Protein AF-H3H5T3-F1 (afdb_monomer_lite)

Secondary structure (DSSP, 8-state):
--HHHHHHHHHHHHHS-S------------------TTS--GGGHHHHHHHTHHHHHHHHHHTTTT--HHHHHHHTT-HHHHHHHHHHHHHHH-GGGHHHHHHHHHHH--HHHHHHHHHHIIIIIHHHHHHHHHHHHHHHHH-TTTSHHHHHHHHHHHHTS-TTB-HHHHIIIIIIHHHHHHHH-EETTEEHHHHHHHHHHHHS-TTT--IIIIIITHHHHBPTT-HHHHTBT--EEBTTT-SEE---B-TTHHHHHHHHHHHHHHHHHHHHSS-HHHHHHHH---SSTT------TTGGGG---SS-PBPPS--PPPPP-BPPTT---S-----SSSSS--

Sequence (342 aa):
MKLGRIVASLALGVVGLTSSDSPMTVQAATCSASAFSILPSTYNLDVCVGNNLNSVLLALASTSSTCTLTDLLALESDTQLLSLVSLGQDIVASPSSISSLVYSYMADTSSSDMDAFCSTLNTVISPCLLGLLPTLLPVLQADLTCCSEVGDLVDLLAFFVPSNVTTNSFVLNELVNGVNQFFCSSIGSSTCGYNTFSQMTSTYSSSEFTLLESVVMPFVTISSGEECTAMKGESYTDTASLASASTIDYSCCIDHMRPLIKSIQDGFEYLFDDTTIDVLNGMIEFSSSGGKFVDSVPGTASCTFTDTCSDPSYLIAQQTATRTPGTNDPVQFRRNGVQQRL

Structure (mmCIF, N/CA/C/O backbone):
data_AF-H3H5T3-F1
#
_entry.id   AF-H3H5T3-F1
#
loop_
_atom_site.group_PDB
_atom_site.id
_atom_site.type_symbol
_atom_site.label_atom_id
_atom_site.label_alt_id
_atom_site.label_comp_id
_atom_site.label_asym_id
_atom_site.label_entity_id
_atom_site.label_seq_id
_atom_site.pdbx_PDB_ins_code
_atom_site.Cartn_x
_atom_site.Cartn_y
_atom_site.Cartn_z
_atom_site.occupancy
_atom_site.B_iso_or_equiv
_atom_site.auth_seq_id
_atom_site.auth_comp_id
_atom_site.auth_asym_id
_atom_site.auth_atom_id
_atom_site.pdbx_PDB_model_num
ATOM 1 N N . MET A 1 1 ? 22.345 23.642 -19.960 1.00 35.59 1 MET A N 1
ATOM 2 C CA . MET A 1 1 ? 23.217 23.111 -21.039 1.00 35.59 1 MET A CA 1
ATOM 3 C C . MET A 1 1 ? 23.754 21.723 -20.666 1.00 35.59 1 MET A C 1
ATOM 5 O O . MET A 1 1 ? 24.853 21.669 -20.144 1.00 35.59 1 MET A O 1
ATOM 9 N N . LYS A 1 2 ? 23.027 20.619 -20.915 1.00 32.09 2 LYS A N 1
ATOM 10 C CA . LYS A 1 2 ? 23.591 19.239 -20.952 1.00 32.09 2 LYS A CA 1
ATOM 11 C C . LYS A 1 2 ? 22.775 18.223 -21.791 1.00 32.09 2 LYS A C 1
ATOM 13 O O . LYS A 1 2 ? 23.209 17.090 -21.913 1.00 32.09 2 LYS A O 1
ATOM 18 N N . LEU A 1 3 ? 21.672 18.603 -22.448 1.00 37.28 3 LEU A N 1
ATOM 19 C CA . LEU A 1 3 ? 20.834 17.648 -23.201 1.00 37.28 3 LEU A CA 1
ATOM 20 C C . LEU A 1 3 ? 21.437 17.215 -24.556 1.00 37.28 3 LEU A C 1
ATOM 22 O O . LEU A 1 3 ? 21.366 16.051 -24.934 1.00 37.28 3 LEU A O 1
ATOM 26 N N . GLY A 1 4 ? 22.126 18.126 -25.257 1.00 24.97 4 GLY A N 1
ATOM 27 C CA . GLY A 1 4 ? 22.738 17.837 -26.565 1.00 24.97 4 GLY A CA 1
ATOM 28 C C . GLY A 1 4 ? 23.919 16.857 -26.528 1.00 24.97 4 GLY A C 1
ATOM 29 O O . GLY A 1 4 ? 24.289 16.316 -27.564 1.00 24.97 4 GLY A O 1
ATOM 30 N N . ARG A 1 5 ? 24.502 16.594 -25.347 1.00 30.05 5 ARG A N 1
ATOM 31 C CA . ARG A 1 5 ? 25.560 15.580 -25.183 1.00 30.05 5 ARG A CA 1
ATOM 32 C C . ARG A 1 5 ? 25.002 14.173 -24.943 1.00 30.05 5 ARG A C 1
ATOM 34 O O . ARG A 1 5 ? 25.695 13.221 -25.253 1.00 30.05 5 ARG A O 1
ATOM 41 N N . ILE A 1 6 ? 23.766 14.031 -24.459 1.00 39.56 6 ILE A N 1
ATOM 42 C CA . ILE A 1 6 ? 23.172 12.728 -24.107 1.00 39.56 6 ILE A CA 1
ATOM 43 C C . ILE A 1 6 ? 22.620 12.025 -25.355 1.00 39.56 6 ILE A C 1
ATOM 45 O O . ILE A 1 6 ? 22.896 10.848 -25.571 1.00 39.56 6 ILE A O 1
ATOM 49 N N . VAL A 1 7 ? 21.957 12.770 -26.248 1.00 36.47 7 VAL A N 1
ATOM 50 C CA . VAL A 1 7 ? 21.501 12.244 -27.550 1.00 36.47 7 VAL A CA 1
ATOM 51 C C . VAL A 1 7 ? 22.689 11.875 -28.449 1.00 36.47 7 VAL A C 1
ATOM 53 O O . VAL A 1 7 ? 22.639 10.871 -29.151 1.00 36.47 7 VAL A O 1
ATOM 56 N N . ALA A 1 8 ? 23.793 12.630 -28.385 1.00 28.50 8 ALA A N 1
ATOM 57 C CA . ALA A 1 8 ? 25.008 12.321 -29.141 1.00 28.50 8 ALA A CA 1
ATOM 58 C C . ALA A 1 8 ? 25.712 11.044 -28.639 1.00 28.50 8 ALA A C 1
ATOM 60 O O . ALA A 1 8 ? 26.183 10.260 -29.457 1.00 28.50 8 ALA A O 1
ATOM 61 N N . SER A 1 9 ? 25.739 10.791 -27.325 1.00 32.81 9 SER A N 1
ATOM 62 C CA . SER A 1 9 ? 26.336 9.572 -26.755 1.00 32.81 9 SER A CA 1
ATOM 63 C C . SER A 1 9 ? 25.502 8.314 -27.023 1.00 32.81 9 SER A C 1
ATOM 65 O O . SER A 1 9 ? 26.066 7.264 -27.319 1.00 32.81 9 SER A O 1
ATOM 67 N N . LEU A 1 10 ? 24.168 8.419 -26.986 1.00 30.06 10 LEU A N 1
ATOM 68 C CA . LEU A 1 10 ? 23.262 7.305 -27.302 1.00 30.06 10 LEU A CA 1
ATOM 69 C C . LEU A 1 10 ? 23.221 6.997 -28.809 1.00 30.06 10 LEU A C 1
ATOM 71 O O . LEU A 1 10 ? 23.181 5.832 -29.192 1.00 30.06 10 LEU A O 1
ATOM 75 N N . ALA A 1 11 ? 23.320 8.012 -29.676 1.00 29.20 11 ALA A N 1
ATOM 76 C CA . ALA A 1 11 ? 23.388 7.812 -31.126 1.00 29.20 11 ALA A CA 1
ATOM 77 C C . ALA A 1 11 ? 24.751 7.267 -31.606 1.00 29.20 11 ALA A C 1
ATOM 79 O O . ALA A 1 11 ? 24.798 6.519 -32.580 1.00 29.20 11 ALA A O 1
ATOM 80 N N . LEU A 1 12 ? 25.859 7.588 -30.923 1.00 27.11 12 LEU A N 1
ATOM 81 C CA . LEU A 1 12 ? 27.193 7.063 -31.259 1.00 27.11 12 LEU A CA 1
ATOM 82 C C . LEU A 1 12 ? 27.411 5.611 -30.794 1.00 27.11 12 LEU A C 1
ATOM 84 O O . LEU A 1 12 ? 28.194 4.897 -31.417 1.00 27.11 12 LEU A O 1
ATOM 88 N N . GLY A 1 13 ? 26.689 5.144 -29.768 1.00 27.25 13 GLY A N 1
ATOM 89 C CA . GLY A 1 13 ? 26.733 3.743 -29.321 1.00 27.25 13 GLY A CA 1
ATOM 90 C C . GLY A 1 13 ? 26.126 2.752 -30.323 1.00 27.25 13 GLY A C 1
ATOM 91 O O . GLY A 1 13 ? 26.594 1.623 -30.436 1.00 27.25 13 GLY A O 1
ATOM 92 N N . VAL A 1 14 ? 25.146 3.192 -31.120 1.00 29.56 14 VAL A N 1
ATOM 93 C CA . VAL A 1 14 ? 24.467 2.349 -32.124 1.00 29.56 14 VAL A CA 1
ATOM 94 C C . VAL A 1 14 ? 25.289 2.202 -33.416 1.00 29.56 14 VAL A C 1
ATOM 96 O O . VAL A 1 14 ? 25.111 1.237 -34.153 1.00 29.56 14 VAL A O 1
ATOM 99 N N . VAL A 1 15 ? 26.248 3.100 -33.678 1.00 28.06 15 VAL A N 1
ATOM 100 C CA . VAL A 1 15 ? 27.100 3.061 -34.888 1.00 28.06 15 VAL A CA 1
ATOM 101 C C . VAL A 1 15 ? 28.452 2.360 -34.639 1.00 28.06 15 VAL A C 1
ATOM 103 O O . VAL A 1 15 ? 29.158 2.029 -35.586 1.00 28.06 15 VAL A O 1
ATOM 106 N N . GLY A 1 16 ? 28.815 2.074 -33.382 1.00 25.81 16 GLY A N 1
ATOM 107 C CA . GLY A 1 16 ? 30.107 1.468 -33.017 1.00 25.81 16 GLY A CA 1
ATOM 108 C C . GLY A 1 16 ? 30.139 -0.062 -32.887 1.00 25.81 16 GLY A C 1
ATOM 109 O O . GLY A 1 16 ? 31.218 -0.624 -32.729 1.00 25.81 16 GLY A O 1
ATOM 110 N N . LEU A 1 17 ? 28.996 -0.755 -32.952 1.00 28.06 17 LEU A N 1
ATOM 111 C CA . LEU A 1 17 ? 28.903 -2.196 -32.653 1.00 28.06 17 LEU A CA 1
ATOM 112 C C . LEU A 1 17 ? 29.162 -3.134 -33.850 1.00 28.06 17 LEU A C 1
ATOM 114 O O . LEU A 1 17 ? 28.872 -4.325 -33.777 1.00 28.06 17 LEU A O 1
ATOM 118 N N . THR A 1 18 ? 29.771 -2.648 -34.935 1.00 29.55 18 THR A N 1
ATOM 119 C CA . THR A 1 18 ? 30.208 -3.492 -36.065 1.00 29.55 18 THR A CA 1
ATOM 120 C C . THR A 1 18 ? 31.732 -3.534 -36.206 1.00 29.55 18 THR A C 1
ATOM 122 O O . THR A 1 18 ? 32.260 -3.130 -37.235 1.00 29.55 18 THR A O 1
ATOM 125 N N . SER A 1 19 ? 32.439 -3.987 -35.167 1.00 29.69 19 SER A N 1
ATOM 126 C CA . SER A 1 19 ? 33.810 -4.549 -35.199 1.00 29.69 19 SER A CA 1
ATOM 127 C C . SER A 1 19 ? 34.287 -4.638 -33.744 1.00 29.69 19 SER A C 1
ATOM 129 O O . SER A 1 19 ? 34.438 -3.609 -33.098 1.00 29.69 19 SER A O 1
ATOM 131 N N . SER A 1 20 ? 34.565 -5.778 -33.123 1.00 29.86 20 SER A N 1
ATOM 132 C CA . SER A 1 20 ? 35.596 -6.746 -33.497 1.00 29.86 20 SER A CA 1
ATOM 133 C C . SER A 1 20 ? 35.486 -7.944 -32.546 1.00 29.86 20 SER A C 1
ATOM 135 O O . SER A 1 20 ? 35.360 -7.746 -31.339 1.00 29.86 20 SER A O 1
ATOM 137 N N . ASP A 1 21 ? 35.610 -9.161 -33.068 1.00 36.62 21 ASP A N 1
ATOM 138 C CA . ASP A 1 21 ? 35.903 -10.357 -32.279 1.00 36.62 21 ASP A CA 1
ATOM 139 C C . ASP A 1 21 ? 37.293 -10.247 -31.627 1.00 36.62 21 ASP A C 1
ATOM 141 O O . ASP A 1 21 ? 38.293 -10.097 -32.332 1.00 36.62 21 ASP A O 1
ATOM 145 N N . SER A 1 22 ? 37.382 -10.359 -30.297 1.00 29.19 22 SER A N 1
ATOM 146 C CA . SER A 1 22 ? 38.559 -10.883 -29.576 1.00 29.19 22 SER A CA 1
ATOM 147 C C . SER A 1 22 ? 38.218 -11.209 -28.111 1.00 29.19 22 SER A C 1
ATOM 149 O O . SER A 1 22 ? 37.481 -10.453 -27.476 1.00 29.19 22 SER A O 1
ATOM 151 N N . PRO A 1 23 ? 38.745 -12.314 -27.547 1.00 32.78 23 PRO A N 1
ATOM 152 C CA . PRO A 1 23 ? 38.383 -12.784 -26.214 1.00 32.78 23 PRO A CA 1
ATOM 153 C C . PRO A 1 23 ? 39.109 -11.956 -25.146 1.00 32.78 23 PRO A C 1
ATOM 155 O O . PRO A 1 23 ? 40.336 -11.984 -25.055 1.00 32.78 23 PRO A O 1
ATOM 158 N N . MET A 1 24 ? 38.360 -11.212 -24.331 1.00 30.19 24 MET A N 1
ATOM 159 C CA . MET A 1 24 ? 38.926 -10.450 -23.218 1.00 30.19 24 MET A CA 1
ATOM 160 C C . MET A 1 24 ? 39.097 -11.339 -21.983 1.00 30.19 24 MET A C 1
ATOM 162 O O . MET A 1 24 ? 38.148 -11.910 -21.452 1.00 30.19 24 MET A O 1
ATOM 166 N N . THR A 1 25 ? 40.340 -11.434 -21.521 1.00 27.66 25 THR A N 1
ATOM 167 C CA . THR A 1 25 ? 40.727 -11.905 -20.189 1.00 27.66 25 THR A CA 1
ATOM 168 C C . THR A 1 25 ? 40.009 -11.100 -19.104 1.00 27.66 25 THR A C 1
ATOM 170 O O . THR A 1 25 ? 40.042 -9.871 -19.129 1.00 27.66 25 THR A O 1
ATOM 173 N N . VAL A 1 26 ? 39.391 -11.804 -18.151 1.00 34.31 26 VAL A N 1
ATOM 174 C CA . VAL A 1 26 ? 38.613 -11.258 -17.028 1.00 34.31 26 VAL A CA 1
ATOM 175 C C . VAL A 1 26 ? 39.507 -10.402 -16.126 1.00 34.31 26 VAL A C 1
ATOM 177 O O . VAL A 1 26 ? 40.259 -10.907 -15.295 1.00 34.31 26 VAL A O 1
ATOM 180 N N . GLN A 1 27 ? 39.430 -9.089 -16.315 1.00 33.19 27 GLN A N 1
ATOM 181 C CA . GLN A 1 27 ? 39.911 -8.089 -15.372 1.00 33.19 27 GLN A CA 1
ATOM 182 C C . GLN A 1 27 ? 38.805 -7.877 -14.331 1.00 33.19 27 GLN A C 1
ATOM 184 O O . GLN A 1 27 ? 37.632 -7.854 -14.702 1.00 33.19 27 GLN A O 1
ATOM 189 N N . ALA A 1 28 ? 39.153 -7.782 -13.041 1.00 38.62 28 ALA A N 1
ATOM 190 C CA . ALA A 1 28 ? 38.186 -7.516 -11.973 1.00 38.62 28 ALA A CA 1
ATOM 191 C C . ALA A 1 28 ? 37.307 -6.324 -12.378 1.00 38.62 28 ALA A C 1
ATOM 193 O O . ALA A 1 28 ? 37.841 -5.246 -12.649 1.00 38.62 28 ALA A O 1
ATOM 194 N N . ALA A 1 29 ? 35.997 -6.551 -12.506 1.00 50.56 29 ALA A N 1
ATOM 195 C CA . ALA A 1 29 ? 35.064 -5.573 -13.043 1.00 50.56 29 ALA A CA 1
ATOM 196 C C . ALA A 1 29 ? 35.042 -4.344 -12.128 1.00 50.56 29 ALA A C 1
ATOM 198 O O . ALA A 1 29 ? 34.427 -4.345 -11.066 1.00 50.56 29 ALA A O 1
ATOM 199 N N . THR A 1 30 ? 35.760 -3.288 -12.506 1.00 60.16 30 THR A N 1
ATOM 200 C CA . THR A 1 30 ? 35.566 -1.977 -11.897 1.00 60.16 30 THR A CA 1
ATOM 201 C C . THR A 1 30 ? 34.221 -1.477 -12.390 1.00 60.16 30 THR A C 1
ATOM 203 O O . THR A 1 30 ? 34.127 -1.081 -13.552 1.00 60.16 30 THR A O 1
ATOM 206 N N . CYS A 1 31 ? 33.195 -1.526 -11.541 1.00 69.00 31 CYS A N 1
ATOM 207 C CA . CYS A 1 31 ? 31.887 -0.954 -11.838 1.00 69.00 31 CYS A CA 1
ATOM 208 C C . CYS A 1 31 ? 32.082 0.518 -12.194 1.00 69.00 31 CYS A C 1
ATOM 210 O O . CYS A 1 31 ? 32.410 1.346 -11.341 1.00 69.00 31 CYS A O 1
ATOM 212 N N . SER A 1 32 ? 31.999 0.837 -13.485 1.00 61.53 32 SER A N 1
ATOM 213 C CA . SER A 1 32 ? 32.322 2.178 -13.944 1.00 61.53 32 SER A CA 1
ATOM 214 C C . SER A 1 32 ? 31.128 3.070 -13.657 1.00 61.53 32 SER A C 1
ATOM 216 O O . SER A 1 32 ? 30.049 2.866 -14.211 1.00 61.53 32 SER A O 1
ATOM 218 N N . ALA A 1 33 ? 31.334 4.048 -12.778 1.00 52.84 33 ALA A N 1
ATOM 219 C CA . ALA A 1 33 ? 30.370 5.066 -12.390 1.00 52.84 33 ALA A CA 1
ATOM 220 C C . ALA A 1 33 ? 30.117 6.070 -13.525 1.00 52.84 33 ALA A C 1
ATOM 222 O O . ALA A 1 33 ? 30.305 7.278 -13.363 1.00 52.84 33 ALA A O 1
ATOM 223 N N . SER A 1 34 ? 29.672 5.615 -14.697 1.00 56.06 34 SER A N 1
ATOM 224 C CA . SER A 1 34 ? 28.867 6.490 -15.547 1.00 56.06 34 SER A CA 1
ATOM 225 C C . SER A 1 34 ? 27.512 6.649 -14.864 1.00 56.06 34 SER A C 1
ATOM 227 O O . SER A 1 34 ? 26.523 6.069 -15.298 1.00 56.06 34 SER A O 1
ATOM 229 N N . ALA A 1 35 ? 27.522 7.385 -13.747 1.00 52.16 35 ALA A N 1
ATOM 230 C CA . ALA A 1 35 ? 26.364 7.714 -12.946 1.00 52.16 35 ALA A CA 1
ATOM 231 C C . ALA A 1 35 ? 25.347 8.364 -13.874 1.00 52.16 35 ALA A C 1
ATOM 233 O O . ALA A 1 35 ? 25.549 9.474 -14.390 1.00 52.16 35 ALA A O 1
ATOM 234 N N . PHE A 1 36 ? 24.269 7.638 -14.135 1.00 59.75 36 PHE A N 1
ATOM 235 C CA . PHE A 1 36 ? 23.092 8.229 -14.717 1.00 59.75 36 PHE A CA 1
ATOM 236 C C . PHE A 1 36 ? 22.549 9.185 -13.669 1.00 59.75 36 PHE A C 1
ATOM 238 O O . PHE A 1 36 ? 21.874 8.762 -12.747 1.00 59.75 36 PHE A O 1
ATOM 245 N N . SER A 1 37 ? 22.830 10.483 -13.811 1.00 55.97 37 SER A N 1
ATOM 246 C CA . SER A 1 37 ? 22.365 11.526 -12.879 1.00 55.97 37 SER A CA 1
ATOM 247 C C . SER A 1 37 ? 20.837 11.643 -12.776 1.00 55.97 37 SER A C 1
ATOM 249 O O . SER A 1 37 ? 20.343 12.535 -12.101 1.00 55.97 37 SER A O 1
ATOM 251 N N . ILE A 1 38 ? 20.142 10.810 -13.544 1.00 53.91 38 ILE A N 1
ATOM 252 C CA . ILE A 1 38 ? 18.699 10.661 -13.694 1.00 53.91 38 ILE A CA 1
ATOM 253 C C . ILE A 1 38 ? 18.168 9.486 -12.850 1.00 53.91 38 ILE A C 1
ATOM 255 O O . ILE A 1 38 ? 16.978 9.267 -12.690 1.00 53.91 38 ILE A O 1
ATOM 259 N N . LEU A 1 39 ? 19.071 8.649 -12.344 1.00 60.31 39 LEU A N 1
ATOM 260 C CA . LEU A 1 39 ? 18.730 7.548 -11.465 1.00 60.31 39 LEU A CA 1
ATOM 261 C C . LEU A 1 39 ? 19.144 7.920 -10.044 1.00 60.31 39 LEU A C 1
ATOM 263 O O . LEU A 1 39 ? 20.203 8.530 -9.857 1.00 60.31 39 LEU A O 1
ATOM 267 N N . PRO A 1 40 ? 18.335 7.555 -9.036 1.00 60.00 40 PRO A N 1
ATOM 268 C CA . PRO A 1 40 ? 18.749 7.658 -7.650 1.00 60.00 40 PRO A CA 1
ATOM 269 C C . PRO A 1 40 ? 20.088 6.945 -7.445 1.00 60.00 40 PRO A C 1
ATOM 271 O O . PRO A 1 40 ? 20.260 5.805 -7.872 1.00 60.00 40 PRO A O 1
ATOM 274 N N . SER A 1 41 ? 21.020 7.594 -6.748 1.00 65.81 41 SER A N 1
ATOM 275 C CA . SER A 1 41 ? 22.256 6.939 -6.299 1.00 65.81 41 SER A CA 1
ATOM 276 C C . SER A 1 41 ? 22.028 6.022 -5.091 1.00 65.81 41 SER A C 1
ATOM 278 O O . SER A 1 41 ? 22.947 5.347 -4.633 1.00 65.81 41 SER A O 1
ATOM 280 N N . THR A 1 42 ? 20.818 6.026 -4.521 1.00 62.53 42 THR A N 1
ATOM 281 C CA . THR A 1 42 ? 20.425 5.137 -3.423 1.00 62.53 42 THR A CA 1
ATOM 282 C C . THR A 1 42 ? 20.469 3.686 -3.897 1.00 62.53 42 THR A C 1
ATOM 284 O O . THR A 1 42 ? 19.992 3.380 -4.989 1.00 62.53 42 THR A O 1
ATOM 287 N N . TYR A 1 43 ? 21.035 2.797 -3.078 1.00 67.44 43 TYR A N 1
ATOM 288 C CA . TYR A 1 43 ? 21.237 1.379 -3.407 1.00 67.44 43 TYR A CA 1
ATOM 289 C C . TYR A 1 43 ? 22.073 1.144 -4.678 1.00 67.44 43 TYR A C 1
ATOM 291 O O . TYR A 1 43 ? 21.920 0.123 -5.348 1.00 67.44 43 TYR A O 1
ATOM 299 N N . ASN A 1 44 ? 22.920 2.114 -5.051 1.00 73.94 44 ASN A N 1
ATOM 300 C CA . ASN A 1 44 ? 23.823 2.041 -6.201 1.00 73.94 44 ASN A CA 1
ATOM 301 C C . ASN A 1 44 ? 23.106 1.768 -7.545 1.00 73.94 44 ASN A C 1
ATOM 303 O O . ASN A 1 44 ? 23.680 1.178 -8.468 1.00 73.94 44 ASN A O 1
ATOM 307 N N . LEU A 1 45 ? 21.832 2.174 -7.662 1.00 73.69 45 LEU A N 1
ATOM 308 C CA . LEU A 1 45 ? 20.986 1.888 -8.824 1.00 73.69 45 LEU A CA 1
ATOM 309 C C . LEU A 1 45 ? 21.525 2.535 -10.108 1.00 73.69 45 LEU A C 1
ATOM 311 O O . LEU A 1 45 ? 21.499 1.920 -11.175 1.00 73.69 45 LEU A O 1
ATOM 315 N N . ASP A 1 46 ? 22.054 3.752 -10.010 1.00 71.00 46 ASP A N 1
ATOM 316 C CA . ASP A 1 46 ? 22.673 4.483 -11.115 1.00 71.00 46 ASP A CA 1
ATOM 317 C C . ASP A 1 46 ? 23.905 3.764 -11.688 1.00 71.00 46 ASP A C 1
ATOM 319 O O . ASP A 1 46 ? 24.068 3.687 -12.909 1.00 71.00 46 ASP A O 1
ATOM 323 N N . VAL A 1 47 ? 24.747 3.187 -10.827 1.00 80.56 47 VAL A N 1
ATOM 324 C CA . VAL A 1 47 ? 25.914 2.388 -11.224 1.00 80.56 47 VAL A CA 1
ATOM 325 C C . VAL A 1 47 ? 25.483 1.029 -11.768 1.00 80.56 47 VAL A C 1
ATOM 327 O O . VAL A 1 47 ? 25.999 0.600 -12.801 1.00 80.56 47 VAL A O 1
ATOM 330 N N . CYS A 1 48 ? 24.521 0.368 -11.129 1.00 80.94 48 CYS A N 1
ATOM 331 C CA . CYS A 1 48 ? 23.979 -0.909 -11.580 1.00 80.94 48 CYS A CA 1
ATOM 332 C C . CYS A 1 48 ? 23.390 -0.811 -13.001 1.00 80.94 48 CYS A C 1
ATOM 334 O O . CYS A 1 48 ? 23.792 -1.555 -13.902 1.00 80.94 48 CYS A O 1
ATOM 336 N N . VAL A 1 49 ? 22.510 0.168 -13.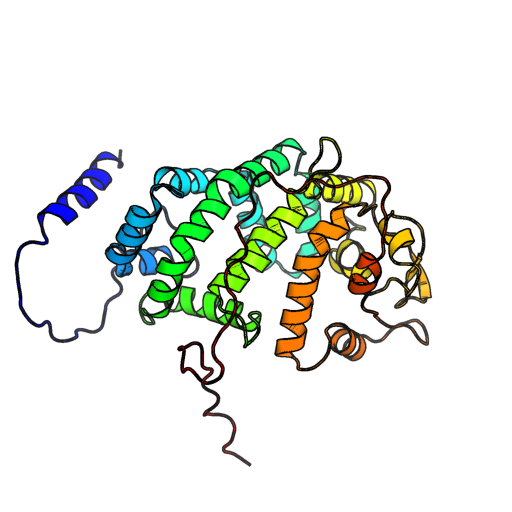244 1.00 79.12 49 VAL A N 1
ATOM 337 C CA . VAL A 1 49 ? 21.954 0.444 -14.579 1.00 79.12 49 VAL A CA 1
ATOM 338 C C . VAL A 1 49 ? 23.039 0.930 -15.542 1.00 79.12 49 VAL A C 1
ATOM 340 O O . VAL A 1 49 ? 23.040 0.531 -16.703 1.00 79.12 49 VAL A O 1
ATOM 343 N N . GLY A 1 50 ? 24.002 1.721 -15.059 1.00 79.69 50 GLY A N 1
ATOM 344 C CA . GLY A 1 50 ? 25.232 2.101 -15.763 1.00 79.69 50 GLY A CA 1
ATOM 345 C C . GLY A 1 50 ? 25.934 0.926 -16.435 1.00 79.69 50 GLY A C 1
ATOM 346 O O . GLY A 1 50 ? 26.180 0.939 -17.643 1.00 79.69 50 GLY A O 1
ATOM 347 N N . ASN A 1 51 ? 26.223 -0.105 -15.645 1.00 82.56 51 ASN A N 1
ATOM 348 C CA . ASN A 1 51 ? 26.963 -1.285 -16.089 1.00 82.56 51 ASN A CA 1
ATOM 349 C C . ASN A 1 51 ? 26.091 -2.265 -16.894 1.00 82.56 51 ASN A C 1
ATOM 351 O O . ASN A 1 51 ? 26.619 -3.041 -17.688 1.00 82.56 51 ASN A O 1
ATOM 355 N N . ASN A 1 52 ? 24.763 -2.162 -16.784 1.00 80.94 52 ASN A N 1
ATOM 356 C CA . ASN A 1 52 ? 23.796 -3.000 -17.500 1.00 80.94 52 ASN A CA 1
ATOM 357 C C . ASN A 1 52 ? 23.022 -2.250 -18.600 1.00 80.94 52 ASN A C 1
ATOM 359 O O . ASN A 1 52 ? 21.981 -2.714 -19.074 1.00 80.94 52 ASN A O 1
ATOM 363 N N . LEU A 1 53 ? 23.545 -1.104 -19.051 1.00 81.06 53 LEU A N 1
ATOM 364 C CA . LEU A 1 53 ? 22.834 -0.165 -19.918 1.00 81.06 53 LEU A CA 1
ATOM 365 C C . LEU A 1 53 ? 22.301 -0.799 -21.206 1.00 81.06 53 LEU A C 1
ATOM 367 O O . LEU A 1 53 ? 21.183 -0.501 -21.613 1.00 81.06 53 LEU A O 1
ATOM 371 N N . ASN A 1 54 ? 23.078 -1.670 -21.856 1.00 80.62 54 ASN A N 1
ATOM 372 C CA . ASN A 1 54 ? 22.644 -2.305 -23.101 1.00 80.62 54 ASN A CA 1
ATOM 373 C C . ASN A 1 54 ? 21.376 -3.148 -22.887 1.00 80.62 54 ASN A C 1
ATOM 375 O O . ASN A 1 54 ? 20.411 -3.017 -23.634 1.00 80.62 54 ASN A O 1
ATOM 379 N N . SER A 1 55 ? 21.348 -3.958 -21.829 1.00 82.81 55 SER A N 1
ATOM 380 C CA . SER A 1 55 ? 20.189 -4.781 -21.476 1.00 82.81 55 SER A CA 1
ATOM 381 C C . SER A 1 55 ? 18.982 -3.923 -21.089 1.00 82.81 55 SER A C 1
ATOM 383 O O . SER A 1 55 ? 17.861 -4.219 -21.495 1.00 82.81 55 SER A O 1
ATOM 385 N N . VAL A 1 56 ? 19.214 -2.819 -20.373 1.00 77.56 56 VAL A N 1
ATOM 386 C CA . VAL A 1 56 ? 18.167 -1.859 -19.992 1.00 77.56 56 VAL A CA 1
ATOM 387 C C . VAL A 1 56 ? 17.575 -1.159 -21.219 1.00 77.56 56 VAL A C 1
ATOM 389 O O . VAL A 1 56 ? 16.356 -1.053 -21.345 1.00 77.56 56 VAL A O 1
ATOM 392 N N . LEU A 1 57 ? 18.412 -0.727 -22.166 1.00 78.69 57 LEU A N 1
ATOM 393 C CA . LEU A 1 57 ? 17.963 -0.112 -23.418 1.00 78.69 57 LEU A CA 1
ATOM 394 C C . LEU A 1 57 ? 17.209 -1.101 -24.307 1.00 78.69 57 LEU A C 1
ATOM 396 O O . LEU A 1 57 ? 16.217 -0.720 -24.924 1.00 78.69 57 LEU A O 1
ATOM 400 N N . LEU A 1 58 ? 17.645 -2.361 -24.363 1.00 82.81 58 LEU A N 1
ATOM 401 C CA . LEU A 1 58 ? 16.932 -3.414 -25.087 1.00 82.81 58 LEU A CA 1
ATOM 402 C C . LEU A 1 58 ? 15.556 -3.686 -24.467 1.00 82.81 58 LEU A C 1
ATOM 404 O O . LEU A 1 58 ? 14.576 -3.783 -25.206 1.00 82.81 58 LEU A O 1
ATOM 408 N N . ALA A 1 59 ? 15.464 -3.728 -23.133 1.00 81.75 59 ALA A N 1
ATOM 409 C CA . ALA A 1 59 ? 14.192 -3.845 -22.424 1.00 81.75 59 ALA A CA 1
ATOM 410 C C . ALA A 1 59 ? 13.259 -2.674 -22.776 1.00 81.75 59 ALA A C 1
ATOM 412 O O . ALA A 1 59 ? 12.145 -2.906 -23.239 1.00 81.75 59 ALA A O 1
ATOM 413 N N . LEU A 1 60 ? 13.742 -1.431 -22.673 1.00 80.56 60 LEU A N 1
ATOM 414 C CA . LEU A 1 60 ? 12.982 -0.225 -23.030 1.00 80.56 60 LEU A CA 1
ATOM 415 C C . LEU A 1 60 ? 12.543 -0.196 -24.498 1.00 80.56 60 LEU A C 1
ATOM 417 O O . LEU A 1 60 ? 11.415 0.175 -24.811 1.00 80.56 60 LEU A O 1
ATOM 421 N N . ALA A 1 61 ? 13.418 -0.598 -25.420 1.00 81.69 61 ALA A N 1
ATOM 422 C CA . ALA A 1 61 ? 13.077 -0.658 -26.836 1.00 81.69 61 ALA A CA 1
ATOM 423 C C . ALA A 1 61 ? 11.945 -1.667 -27.092 1.00 81.69 61 ALA A C 1
ATOM 425 O O . ALA A 1 61 ? 11.024 -1.383 -27.863 1.00 81.69 61 ALA A O 1
ATOM 426 N N . SER A 1 62 ? 11.986 -2.816 -26.407 1.00 81.50 62 SER A N 1
ATOM 427 C CA . SER A 1 62 ? 10.977 -3.873 -26.529 1.00 81.50 62 SER A CA 1
ATOM 428 C C . SER A 1 62 ? 9.614 -3.504 -25.932 1.00 81.50 62 SER A C 1
ATOM 430 O O . SER A 1 62 ? 8.598 -4.052 -26.353 1.00 81.50 62 SER A O 1
ATOM 432 N N . THR A 1 63 ? 9.573 -2.538 -25.010 1.00 81.62 63 THR A N 1
ATOM 433 C CA . THR A 1 63 ? 8.361 -2.121 -24.287 1.00 81.62 63 THR A CA 1
ATOM 434 C C . THR A 1 63 ? 7.829 -0.767 -24.733 1.00 81.62 63 THR A C 1
ATOM 436 O O . THR A 1 63 ? 6.850 -0.292 -24.175 1.00 81.62 63 THR A O 1
ATOM 439 N N . SER A 1 64 ? 8.395 -0.176 -25.789 1.00 73.38 64 SER A N 1
ATOM 440 C CA . SER A 1 64 ? 8.051 1.161 -26.305 1.00 73.38 64 SER A CA 1
ATOM 441 C C . SER A 1 64 ? 6.565 1.404 -26.624 1.00 73.38 64 SER A C 1
ATOM 443 O O . SER A 1 64 ? 6.159 2.552 -26.782 1.00 73.38 64 SER A O 1
ATOM 445 N N . SER A 1 65 ? 5.750 0.348 -26.714 1.00 77.81 65 SER A N 1
ATOM 446 C CA . SER A 1 65 ? 4.291 0.434 -26.886 1.00 77.81 65 SER A CA 1
ATOM 447 C C . SER A 1 65 ? 3.500 0.560 -25.575 1.00 77.81 65 SER A C 1
ATOM 449 O O . SER A 1 65 ? 2.360 1.015 -25.611 1.00 77.81 65 SER A O 1
ATOM 451 N N . THR A 1 66 ? 4.086 0.178 -24.438 1.00 79.06 66 THR A N 1
ATOM 452 C CA . THR A 1 66 ? 3.474 0.233 -23.097 1.00 79.06 66 THR A CA 1
ATOM 453 C C . THR A 1 66 ? 4.258 1.106 -22.118 1.00 79.06 66 THR A C 1
ATOM 455 O O . THR A 1 66 ? 3.737 1.447 -21.066 1.00 79.06 66 THR A O 1
ATOM 458 N N . CYS A 1 67 ? 5.506 1.446 -22.436 1.00 85.06 67 CYS A N 1
ATOM 459 C CA . CYS A 1 67 ? 6.383 2.271 -21.621 1.00 85.06 67 CYS A CA 1
ATOM 460 C C . CYS A 1 67 ? 7.427 2.959 -22.488 1.00 85.06 67 CYS A C 1
ATOM 462 O O . CYS A 1 67 ? 8.227 2.297 -23.154 1.00 85.06 67 CYS A O 1
ATOM 464 N N . THR A 1 68 ? 7.463 4.284 -22.463 1.00 82.19 68 THR A N 1
ATOM 465 C CA . THR A 1 68 ? 8.497 5.046 -23.157 1.00 82.19 68 THR A CA 1
ATOM 466 C C . THR A 1 68 ? 9.531 5.592 -22.181 1.00 82.19 68 THR A C 1
ATOM 468 O O . THR A 1 68 ? 9.277 5.782 -20.992 1.00 82.19 68 THR A O 1
ATOM 471 N N . LEU A 1 69 ? 10.722 5.907 -22.698 1.00 78.50 69 LEU A N 1
ATOM 472 C CA . LEU A 1 69 ? 11.728 6.623 -21.914 1.00 78.50 69 LEU A CA 1
ATOM 473 C C . LEU A 1 69 ? 11.180 7.967 -21.412 1.00 78.50 69 LEU A C 1
ATOM 475 O O . LEU A 1 69 ? 11.495 8.370 -20.303 1.00 78.50 69 LEU A O 1
ATOM 479 N N . THR A 1 70 ? 10.350 8.653 -22.201 1.00 80.06 70 THR A N 1
ATOM 480 C CA . THR A 1 70 ? 9.729 9.916 -21.785 1.00 80.06 70 THR A CA 1
ATOM 481 C C . THR A 1 70 ? 8.807 9.733 -20.583 1.00 80.06 70 THR A C 1
ATOM 483 O O . THR A 1 70 ? 8.835 10.580 -19.695 1.00 80.06 70 THR A O 1
ATOM 486 N N . ASP A 1 71 ? 8.062 8.628 -20.516 1.00 81.50 71 ASP A N 1
ATOM 487 C CA . ASP A 1 71 ? 7.191 8.334 -19.373 1.00 81.50 71 ASP A CA 1
ATOM 488 C C . ASP A 1 71 ? 8.015 8.125 -18.098 1.00 81.50 71 ASP A C 1
ATOM 490 O O . ASP A 1 71 ? 7.723 8.720 -17.065 1.00 81.50 71 ASP A O 1
ATOM 494 N N . LEU A 1 72 ? 9.116 7.368 -18.182 1.00 79.69 72 LEU A N 1
ATOM 495 C CA . LEU A 1 72 ? 10.032 7.191 -17.049 1.00 79.69 72 LEU A CA 1
ATOM 496 C C . LEU A 1 72 ? 10.692 8.500 -16.608 1.00 79.69 72 LEU A C 1
ATOM 498 O O . LEU A 1 72 ? 10.849 8.735 -15.416 1.00 79.69 72 LEU A O 1
ATOM 502 N N . LEU A 1 73 ? 11.065 9.359 -17.559 1.00 77.44 73 LEU A N 1
ATOM 503 C CA . LEU A 1 73 ? 11.641 10.671 -17.260 1.00 77.44 73 LEU A CA 1
ATOM 504 C C . LEU A 1 73 ? 10.639 11.602 -16.574 1.00 77.44 73 LEU A C 1
ATOM 506 O O . LEU A 1 73 ? 11.032 12.431 -15.758 1.00 77.44 73 LEU A O 1
ATOM 510 N N . ALA A 1 74 ? 9.347 11.478 -16.885 1.00 79.75 74 ALA A N 1
ATOM 511 C CA . ALA A 1 74 ? 8.319 12.282 -16.237 1.00 79.75 74 ALA A CA 1
ATOM 512 C C . ALA A 1 74 ? 8.227 11.984 -14.728 1.00 79.75 74 ALA A C 1
ATOM 514 O O . ALA A 1 74 ? 8.011 12.915 -13.947 1.00 79.75 74 ALA A O 1
ATOM 515 N N . LEU A 1 75 ? 8.481 10.731 -14.319 1.00 82.50 75 LEU A N 1
ATOM 516 C CA . LEU A 1 75 ? 8.456 10.301 -12.914 1.00 82.50 75 LEU A CA 1
ATOM 517 C C . LEU A 1 75 ? 9.464 11.048 -12.033 1.00 82.50 75 LEU A C 1
ATOM 519 O O . LEU A 1 75 ? 9.201 11.253 -10.853 1.00 82.50 75 LEU A O 1
ATOM 523 N N . GLU A 1 76 ? 10.591 11.505 -12.585 1.00 78.44 76 GLU A N 1
ATOM 524 C CA . GLU A 1 76 ? 11.599 12.264 -11.826 1.00 78.44 76 GLU A CA 1
ATOM 525 C C . GLU A 1 76 ? 11.102 13.619 -11.329 1.00 78.44 76 GLU A C 1
ATOM 527 O O . GLU A 1 76 ? 11.669 14.205 -10.410 1.00 78.44 76 GLU A O 1
ATOM 532 N N . SER A 1 77 ? 10.081 14.148 -11.995 1.00 81.12 77 SER A N 1
ATOM 533 C CA . SER A 1 77 ? 9.463 15.430 -11.676 1.00 81.12 77 SER A CA 1
ATOM 534 C C . SER A 1 77 ? 8.055 15.276 -11.106 1.00 81.12 77 SER A C 1
ATOM 536 O O . SER A 1 77 ? 7.396 16.284 -10.851 1.00 81.12 77 SER A O 1
ATOM 538 N N . ASP A 1 78 ? 7.591 14.038 -10.911 1.00 84.06 78 ASP A N 1
ATOM 539 C CA . ASP A 1 78 ? 6.272 13.759 -10.358 1.00 84.06 78 ASP A CA 1
ATOM 540 C C . ASP A 1 78 ? 6.267 14.068 -8.859 1.00 84.06 78 ASP A C 1
ATOM 542 O O . ASP A 1 78 ? 6.868 13.369 -8.043 1.00 84.06 78 ASP A O 1
ATOM 546 N N . THR A 1 79 ? 5.593 15.152 -8.487 1.00 89.06 79 THR A N 1
ATOM 547 C CA . THR A 1 79 ? 5.601 15.649 -7.110 1.00 89.06 79 THR A CA 1
ATOM 548 C C . THR A 1 79 ? 4.964 14.671 -6.131 1.00 89.06 79 THR A C 1
ATOM 550 O O . THR A 1 79 ? 5.385 14.633 -4.976 1.00 89.06 79 THR A O 1
ATOM 553 N N . GLN A 1 80 ? 3.988 13.871 -6.564 1.00 88.25 80 GLN A N 1
ATOM 554 C CA . GLN A 1 80 ? 3.284 12.940 -5.682 1.00 88.25 80 GLN A CA 1
ATOM 555 C C . GLN A 1 80 ? 4.149 11.723 -5.386 1.00 88.25 80 GLN A C 1
ATOM 557 O O . GLN A 1 80 ? 4.303 11.333 -4.227 1.00 88.25 80 GLN A O 1
ATOM 562 N N . LEU A 1 81 ? 4.802 11.185 -6.417 1.00 84.75 81 LEU A N 1
ATOM 563 C CA . LEU A 1 81 ? 5.780 10.119 -6.255 1.00 84.75 81 LEU A CA 1
ATOM 564 C C . LEU A 1 81 ? 6.967 10.581 -5.400 1.00 84.75 81 LEU A C 1
ATOM 566 O O . LEU A 1 81 ? 7.370 9.873 -4.480 1.00 84.75 81 LEU A O 1
ATOM 570 N N . LEU A 1 82 ? 7.497 11.781 -5.655 1.00 85.12 82 LEU A N 1
ATOM 571 C CA . LEU A 1 82 ? 8.595 12.346 -4.865 1.00 85.12 82 LEU A CA 1
ATOM 572 C C . LEU A 1 82 ? 8.205 12.568 -3.398 1.00 85.12 82 LEU A C 1
ATOM 574 O O . LEU A 1 82 ? 9.020 12.316 -2.513 1.00 85.12 82 LEU A O 1
ATOM 578 N N . SER A 1 83 ? 6.966 12.987 -3.128 1.00 86.88 83 SER A N 1
ATOM 579 C CA . SER A 1 83 ? 6.459 13.153 -1.759 1.00 86.88 83 SER A CA 1
ATOM 580 C C . SER A 1 83 ? 6.360 11.813 -1.029 1.00 86.88 83 SER A C 1
ATOM 582 O O . SER A 1 83 ? 6.784 11.709 0.121 1.00 86.88 83 SER A O 1
ATOM 584 N N . LEU A 1 84 ? 5.890 10.761 -1.708 1.00 85.75 84 LEU A N 1
ATOM 585 C CA . LEU A 1 84 ? 5.848 9.407 -1.151 1.00 85.75 84 LEU A CA 1
ATOM 586 C C . LEU A 1 84 ? 7.257 8.841 -0.895 1.00 85.75 84 LEU A C 1
ATOM 588 O O . LEU A 1 84 ? 7.505 8.231 0.146 1.00 85.75 84 LEU A O 1
ATOM 592 N N . VAL A 1 85 ? 8.201 9.071 -1.814 1.00 81.62 85 VAL A N 1
ATOM 593 C CA . VAL A 1 85 ? 9.610 8.686 -1.630 1.00 81.62 85 VAL A CA 1
ATOM 594 C C . VAL A 1 85 ? 10.223 9.425 -0.440 1.00 81.62 85 VAL A C 1
ATOM 596 O O . VAL A 1 85 ? 10.906 8.794 0.367 1.00 81.62 85 VAL A O 1
ATOM 599 N N . SER A 1 86 ? 9.953 10.726 -0.295 1.00 81.88 86 SER A N 1
ATOM 600 C CA . SER A 1 86 ? 10.409 11.517 0.855 1.00 81.88 86 SER A CA 1
ATOM 601 C C . SER A 1 86 ? 9.852 10.962 2.163 1.00 81.88 86 SER A C 1
ATOM 603 O O . SER A 1 86 ? 10.621 10.734 3.090 1.00 81.88 86 SER A O 1
ATOM 605 N N . LEU A 1 87 ? 8.552 10.644 2.216 1.00 87.19 87 LEU A N 1
ATOM 606 C CA . LEU A 1 87 ? 7.942 10.012 3.387 1.00 87.19 87 LEU A CA 1
ATOM 607 C C . LEU A 1 87 ? 8.670 8.714 3.763 1.00 87.19 87 LEU A C 1
ATOM 609 O O . LEU A 1 87 ? 9.009 8.508 4.926 1.00 87.19 87 LEU A O 1
ATOM 613 N N . GLY A 1 88 ? 8.945 7.846 2.784 1.00 78.62 88 GLY A N 1
ATOM 614 C CA . GLY A 1 88 ? 9.688 6.608 3.018 1.00 78.62 88 GLY A CA 1
ATOM 615 C C . GLY A 1 88 ? 11.095 6.857 3.573 1.00 78.62 88 GLY A C 1
ATOM 616 O O . GLY A 1 88 ? 11.512 6.193 4.522 1.00 78.62 88 GLY A O 1
ATOM 617 N N . GLN A 1 89 ? 11.814 7.841 3.027 1.00 79.62 89 GLN A N 1
ATOM 618 C CA . GLN A 1 89 ? 13.141 8.231 3.513 1.00 79.62 89 GLN A CA 1
ATOM 619 C C . GLN A 1 89 ? 13.093 8.772 4.946 1.00 79.62 89 GLN A C 1
ATOM 621 O O . GLN A 1 89 ? 13.925 8.383 5.767 1.00 79.62 89 GLN A O 1
ATOM 626 N N . ASP A 1 90 ? 12.101 9.599 5.269 1.00 82.00 90 ASP A N 1
ATOM 627 C CA . ASP A 1 90 ? 11.920 10.164 6.606 1.00 82.00 90 ASP A CA 1
ATOM 628 C C . ASP A 1 90 ? 11.557 9.083 7.634 1.00 82.00 90 ASP A C 1
ATOM 630 O O . ASP A 1 90 ? 12.087 9.085 8.748 1.00 82.00 90 ASP A O 1
ATOM 634 N N . ILE A 1 91 ? 10.724 8.104 7.257 1.00 84.06 91 ILE A N 1
ATOM 635 C CA . ILE A 1 91 ? 10.404 6.943 8.104 1.00 84.06 91 ILE A CA 1
ATOM 636 C C . ILE A 1 91 ? 11.662 6.117 8.377 1.00 84.06 91 ILE A C 1
ATOM 638 O O . ILE A 1 91 ? 11.910 5.748 9.522 1.00 84.06 91 ILE A O 1
ATOM 642 N N . VAL A 1 92 ? 12.483 5.843 7.359 1.00 80.31 92 VAL A N 1
ATOM 643 C CA . VAL A 1 92 ? 13.742 5.099 7.538 1.00 80.31 92 VAL A CA 1
ATOM 644 C C . VAL A 1 92 ? 14.724 5.878 8.417 1.00 80.31 92 VAL A C 1
ATOM 646 O O . VAL A 1 92 ? 15.383 5.293 9.277 1.00 80.31 92 VAL A O 1
ATOM 649 N N . ALA A 1 93 ? 14.810 7.197 8.239 1.00 80.12 93 ALA A N 1
ATOM 650 C CA . ALA A 1 93 ? 15.678 8.058 9.033 1.00 80.12 93 ALA A CA 1
ATOM 651 C C . ALA A 1 93 ? 15.189 8.228 10.481 1.00 80.12 93 ALA A C 1
ATOM 653 O O . ALA A 1 93 ? 15.989 8.503 11.377 1.00 80.12 93 ALA A O 1
ATOM 654 N N . SER A 1 94 ? 13.885 8.099 10.734 1.00 91.06 94 SER A N 1
ATOM 655 C CA . SER A 1 94 ? 13.278 8.267 12.058 1.00 91.06 94 SER A CA 1
ATOM 656 C C . SER A 1 94 ? 12.084 7.326 12.276 1.00 91.06 94 SER A C 1
ATOM 658 O O . SER A 1 94 ? 10.942 7.786 12.367 1.00 91.06 94 SER A O 1
ATOM 660 N N . PRO A 1 95 ? 12.321 6.009 12.456 1.00 86.38 95 PRO A N 1
ATOM 661 C CA . PRO A 1 95 ? 11.245 5.017 12.548 1.00 86.38 95 PRO A CA 1
ATOM 662 C C . PRO A 1 95 ? 10.283 5.255 13.717 1.00 86.38 95 PRO A C 1
ATOM 664 O O . PRO A 1 95 ? 9.086 5.011 13.604 1.00 86.38 95 PRO A O 1
ATOM 667 N N . SER A 1 96 ? 10.779 5.798 14.835 1.00 90.88 96 SER A N 1
ATOM 668 C CA . SER A 1 96 ? 9.953 6.156 15.997 1.00 90.88 96 SER A CA 1
ATOM 669 C C . SER A 1 96 ? 8.921 7.251 15.706 1.00 90.88 96 SER A C 1
ATOM 671 O O . SER A 1 96 ? 7.981 7.417 16.476 1.00 90.88 96 SER A O 1
ATOM 673 N N . SER A 1 97 ? 9.095 8.001 14.616 1.00 93.75 97 SER A N 1
ATOM 674 C CA . SER A 1 97 ? 8.222 9.105 14.211 1.00 93.75 97 SER A CA 1
ATOM 675 C C . SER A 1 97 ? 7.201 8.694 13.145 1.00 93.75 97 SER A C 1
ATOM 677 O O . SER A 1 97 ? 6.476 9.557 12.646 1.00 93.75 97 SER A O 1
ATOM 679 N N . ILE A 1 98 ? 7.114 7.401 12.801 1.00 93.38 98 ILE A N 1
ATOM 680 C CA . ILE A 1 98 ? 6.280 6.894 11.702 1.00 93.38 98 ILE A CA 1
ATOM 681 C C . ILE A 1 98 ? 4.831 7.388 11.774 1.00 93.38 98 ILE A C 1
ATOM 683 O O . ILE A 1 98 ? 4.327 7.909 10.786 1.00 93.38 98 ILE A O 1
ATOM 687 N N . SER A 1 99 ? 4.186 7.329 12.945 1.00 94.69 99 SER A N 1
ATOM 688 C CA . SER A 1 99 ? 2.799 7.782 13.110 1.00 94.69 99 SER A CA 1
ATOM 689 C C . SER A 1 99 ? 2.637 9.266 12.772 1.00 94.69 99 SER A C 1
ATOM 691 O O . SER A 1 99 ? 1.755 9.622 11.999 1.00 94.69 99 SER A O 1
ATOM 693 N N . SER A 1 100 ? 3.519 10.134 13.283 1.00 96.50 100 SER A N 1
ATOM 694 C CA . SER A 1 100 ? 3.465 11.577 13.003 1.00 96.50 100 SER A CA 1
ATOM 695 C C . SER A 1 100 ? 3.806 11.936 11.554 1.00 96.50 100 SER A C 1
ATOM 697 O O . SER A 1 100 ? 3.230 12.877 11.006 1.00 96.50 100 SER A O 1
ATOM 699 N N . LEU A 1 101 ? 4.724 11.189 10.931 1.00 96.12 101 LEU A N 1
ATOM 700 C CA . LEU A 1 101 ? 5.117 11.387 9.536 1.00 96.12 101 LEU A CA 1
ATOM 701 C C . LEU A 1 101 ? 3.977 10.986 8.597 1.00 96.12 101 LEU A C 1
ATOM 703 O O . LEU A 1 101 ? 3.580 11.774 7.743 1.00 96.12 101 LEU A O 1
ATOM 707 N N . VAL A 1 102 ? 3.399 9.799 8.810 1.00 95.25 102 VAL A N 1
ATOM 708 C CA . VAL A 1 102 ? 2.247 9.315 8.041 1.00 95.25 102 VAL A CA 1
ATOM 709 C C . VAL A 1 102 ? 1.044 10.230 8.245 1.00 95.25 102 VAL A C 1
ATOM 711 O O . VAL A 1 102 ? 0.406 10.598 7.266 1.00 95.25 102 VAL A O 1
ATOM 714 N N . TYR A 1 103 ? 0.760 10.663 9.478 1.00 96.88 103 TYR A N 1
ATOM 715 C CA . TYR A 1 103 ? -0.328 11.608 9.735 1.00 96.88 103 TYR A CA 1
ATOM 716 C C . TYR A 1 103 ? -0.153 12.913 8.955 1.00 96.88 103 TYR A C 1
ATOM 718 O O . TYR A 1 103 ? -1.085 13.348 8.286 1.00 96.88 103 TYR A O 1
ATOM 726 N N . SER A 1 104 ? 1.038 13.522 9.019 1.00 97.06 104 SER A N 1
ATOM 727 C CA . SER A 1 104 ? 1.328 14.763 8.286 1.00 97.06 104 SER A CA 1
ATOM 728 C C . SER A 1 104 ? 1.142 14.568 6.782 1.00 97.06 104 SER A C 1
ATOM 730 O O . SER A 1 104 ? 0.456 15.360 6.148 1.00 97.06 104 SER A O 1
ATOM 732 N N . TYR A 1 105 ? 1.653 13.463 6.230 1.00 96.19 105 TYR A N 1
ATOM 733 C CA . TYR A 1 105 ? 1.465 13.132 4.819 1.00 96.19 105 TYR A CA 1
ATOM 734 C C . TYR A 1 105 ? -0.015 12.989 4.443 1.00 96.19 105 TYR A C 1
ATOM 736 O O . TYR A 1 105 ? -0.454 13.574 3.456 1.00 96.19 105 TYR A O 1
ATOM 744 N N . MET A 1 106 ? -0.805 12.260 5.239 1.00 96.50 106 MET A N 1
ATOM 745 C CA . MET A 1 106 ? -2.245 12.121 4.997 1.00 96.50 106 MET A CA 1
ATOM 746 C C . MET A 1 106 ? -2.968 13.470 5.056 1.00 96.50 106 MET A C 1
ATOM 748 O O . MET A 1 106 ? -3.822 13.733 4.216 1.00 96.50 106 MET A O 1
ATOM 752 N N . ALA A 1 107 ? -2.628 14.318 6.032 1.00 96.69 107 ALA A N 1
ATOM 753 C CA . ALA A 1 107 ? -3.257 15.623 6.230 1.00 96.69 107 ALA A CA 1
ATOM 754 C C . ALA A 1 107 ? -2.923 16.621 5.111 1.00 96.69 107 ALA A C 1
ATOM 756 O O . ALA A 1 107 ? -3.774 17.430 4.741 1.00 96.69 107 ALA A O 1
ATOM 757 N N . ASP A 1 108 ? -1.711 16.540 4.561 1.00 96.44 108 ASP A N 1
ATOM 758 C CA . ASP A 1 108 ? -1.251 17.399 3.469 1.00 96.44 108 ASP A CA 1
ATOM 759 C C . ASP A 1 108 ? -1.714 16.906 2.084 1.00 96.44 108 ASP A C 1
ATOM 761 O O . ASP A 1 108 ? -1.643 17.654 1.110 1.00 96.44 108 ASP A O 1
ATOM 765 N N . THR A 1 109 ? -2.218 15.671 1.979 1.00 96.69 109 THR A N 1
ATOM 766 C CA . THR A 1 109 ? -2.659 15.075 0.710 1.00 96.69 109 THR A CA 1
ATOM 767 C C . THR A 1 109 ? -4.098 15.472 0.376 1.00 96.69 109 THR A C 1
ATOM 769 O O . THR A 1 109 ? -5.058 15.032 1.013 1.00 96.69 109 THR A O 1
ATOM 772 N N . SER A 1 110 ? -4.281 16.268 -0.679 1.00 96.50 110 SER A N 1
ATOM 773 C CA . SER A 1 110 ? -5.609 16.604 -1.205 1.00 96.50 110 SER A CA 1
ATOM 774 C C . SER A 1 110 ? -6.193 15.498 -2.097 1.00 96.50 110 SER A C 1
ATOM 776 O O . SER A 1 110 ? -5.496 14.579 -2.532 1.00 96.50 110 SER A O 1
ATOM 778 N N . SER A 1 111 ? -7.480 15.609 -2.450 1.00 96.44 111 SER A N 1
ATOM 779 C CA . SER A 1 111 ? -8.098 14.682 -3.409 1.00 96.44 111 SER A CA 1
ATOM 780 C C . SER A 1 111 ? -7.409 14.743 -4.770 1.00 96.44 111 SER A C 1
ATOM 782 O O . SER A 1 111 ? -7.158 13.708 -5.372 1.00 96.44 111 SER A O 1
ATOM 784 N N . SER A 1 112 ? -7.037 15.947 -5.224 1.00 96.81 112 SER A N 1
ATOM 785 C CA . SER A 1 112 ? -6.310 16.140 -6.481 1.00 96.81 112 SER A CA 1
ATOM 786 C C . SER A 1 112 ? -4.903 15.550 -6.455 1.00 96.81 112 SER A C 1
ATOM 788 O O . SER A 1 112 ? -4.428 15.094 -7.491 1.00 96.81 112 SER A O 1
ATOM 790 N N . ASP A 1 113 ? -4.246 15.540 -5.293 1.00 96.75 113 ASP A N 1
ATOM 791 C CA . ASP A 1 113 ? -2.936 14.905 -5.133 1.00 96.75 113 ASP A CA 1
ATOM 792 C C . ASP A 1 113 ? -3.054 13.386 -5.284 1.00 96.75 113 ASP A C 1
ATOM 794 O O . ASP A 1 113 ? -2.300 12.778 -6.045 1.00 96.75 113 ASP A O 1
ATOM 798 N N . MET A 1 114 ? -4.059 12.782 -4.642 1.00 96.19 114 MET A N 1
ATOM 799 C CA . MET A 1 114 ? -4.334 11.352 -4.785 1.00 96.19 114 MET A CA 1
ATOM 800 C C . MET A 1 114 ? -4.776 10.990 -6.211 1.00 96.19 114 MET A C 1
ATOM 802 O O . MET A 1 114 ? -4.315 9.992 -6.758 1.00 96.19 114 MET A O 1
ATOM 806 N N . ASP A 1 115 ? -5.611 11.810 -6.855 1.00 96.19 115 ASP A N 1
ATOM 807 C CA . ASP A 1 115 ? -6.009 11.611 -8.255 1.00 96.19 115 ASP A CA 1
ATOM 808 C C . ASP A 1 115 ? -4.797 11.678 -9.197 1.00 96.19 115 ASP A C 1
ATOM 810 O O . ASP A 1 115 ? -4.688 10.879 -10.130 1.00 96.19 115 ASP A O 1
ATOM 814 N N . ALA A 1 116 ? -3.859 12.597 -8.945 1.00 95.56 116 ALA A N 1
ATOM 815 C CA . ALA A 1 116 ? -2.615 12.700 -9.701 1.00 95.56 116 ALA A CA 1
ATOM 816 C C . ALA A 1 116 ? -1.714 11.475 -9.481 1.00 95.56 116 ALA A C 1
ATOM 818 O O . ALA A 1 116 ? -1.261 10.884 -10.462 1.00 95.56 116 ALA A O 1
ATOM 819 N N . PHE A 1 117 ? -1.529 11.033 -8.230 1.00 94.31 117 PHE A N 1
ATOM 820 C CA . PHE A 1 117 ? -0.820 9.788 -7.917 1.00 94.31 117 PHE A CA 1
ATOM 821 C C . PHE A 1 117 ? -1.437 8.596 -8.657 1.00 94.31 117 PHE A C 1
ATOM 823 O O . PHE A 1 117 ? -0.735 7.849 -9.340 1.00 94.31 117 PHE A O 1
ATOM 830 N N . CYS A 1 118 ? -2.759 8.455 -8.594 1.00 95.81 118 CYS A N 1
ATOM 831 C CA . CYS A 1 118 ? -3.484 7.386 -9.263 1.00 95.81 118 CYS A CA 1
ATOM 832 C C . CYS A 1 118 ? -3.403 7.483 -10.787 1.00 95.81 118 CYS A C 1
ATOM 834 O O . CYS A 1 118 ? -3.280 6.461 -11.461 1.00 95.81 118 CYS A O 1
ATOM 836 N N . SER A 1 119 ? -3.417 8.687 -11.357 1.00 95.56 119 SER A N 1
ATOM 837 C CA . SER A 1 119 ? -3.173 8.889 -12.785 1.00 95.56 119 SER A CA 1
ATOM 838 C C . SER A 1 119 ? -1.780 8.394 -13.173 1.00 95.56 119 SER A C 1
ATOM 840 O O . SER A 1 119 ? -1.654 7.607 -14.113 1.00 95.56 119 SER A O 1
ATOM 842 N N . THR A 1 120 ? -0.737 8.784 -12.440 1.00 93.88 120 THR A N 1
ATOM 843 C CA . THR A 1 120 ? 0.641 8.335 -12.689 1.00 93.88 120 THR A CA 1
ATOM 844 C C . THR A 1 120 ? 0.778 6.821 -12.514 1.00 93.88 120 THR A C 1
ATOM 846 O O . THR A 1 120 ? 1.398 6.152 -13.346 1.00 93.88 120 THR A O 1
ATOM 849 N N . LEU A 1 121 ? 0.139 6.247 -11.491 1.00 92.50 121 LEU A N 1
ATOM 850 C CA . LEU A 1 121 ? 0.152 4.809 -11.245 1.00 92.50 121 LEU A CA 1
ATOM 851 C C . LEU A 1 121 ? -0.496 4.024 -12.392 1.00 92.50 121 LEU A C 1
ATOM 853 O O . LEU A 1 121 ? 0.061 3.023 -12.845 1.00 92.50 121 LEU A O 1
ATOM 857 N N . ASN A 1 122 ? -1.635 4.500 -12.896 1.00 93.12 122 ASN A N 1
ATOM 858 C CA . ASN A 1 122 ? -2.392 3.845 -13.961 1.00 93.12 122 ASN A CA 1
ATOM 859 C C . ASN A 1 122 ? -1.781 4.040 -15.356 1.00 93.12 122 ASN A C 1
ATOM 861 O O . ASN A 1 122 ? -1.836 3.132 -16.180 1.00 93.12 122 ASN A O 1
ATOM 865 N N . THR A 1 123 ? -1.215 5.215 -15.641 1.00 92.19 123 THR A N 1
ATOM 866 C CA . THR A 1 123 ? -0.781 5.580 -17.003 1.00 92.19 123 THR A CA 1
ATOM 867 C C . THR A 1 123 ? 0.707 5.383 -17.250 1.00 92.19 123 THR A C 1
ATOM 869 O O . THR A 1 123 ? 1.095 5.157 -18.394 1.00 92.19 123 THR A O 1
ATOM 872 N N . VAL A 1 124 ? 1.533 5.428 -16.200 1.00 90.50 124 VAL A N 1
ATOM 873 C CA . VAL A 1 124 ? 2.991 5.327 -16.317 1.00 90.50 124 VAL A CA 1
ATOM 874 C C . VAL A 1 124 ? 3.518 4.122 -15.552 1.00 90.50 124 VAL A C 1
ATOM 876 O O . VAL A 1 124 ? 4.048 3.200 -16.166 1.00 90.50 124 VAL A O 1
ATOM 879 N N . ILE A 1 125 ? 3.362 4.089 -14.225 1.00 90.19 125 ILE A N 1
ATOM 880 C CA . ILE A 1 125 ? 4.066 3.109 -13.381 1.00 90.19 125 ILE A CA 1
ATOM 881 C C . ILE A 1 125 ? 3.616 1.681 -13.698 1.00 90.19 125 ILE A C 1
ATOM 883 O O . ILE A 1 125 ? 4.461 0.831 -13.970 1.00 90.19 125 ILE A O 1
ATOM 887 N N . SER A 1 126 ? 2.310 1.401 -13.703 1.00 91.12 126 SER A N 1
ATOM 888 C CA . SER A 1 126 ? 1.812 0.034 -13.908 1.00 91.12 126 SER A CA 1
ATOM 889 C C . SER A 1 126 ? 2.119 -0.502 -15.318 1.00 91.12 126 SER A C 1
ATOM 891 O O . SER A 1 126 ? 2.653 -1.611 -15.421 1.00 91.12 126 SER A O 1
ATOM 893 N N . PRO A 1 127 ? 1.878 0.251 -16.415 1.00 90.31 127 PRO A N 1
ATOM 894 C CA . PRO A 1 127 ? 2.290 -0.169 -17.758 1.00 90.31 127 PRO A CA 1
ATOM 895 C C . PRO A 1 127 ? 3.811 -0.342 -17.911 1.00 90.31 127 PRO A C 1
ATOM 897 O O . PRO A 1 127 ? 4.265 -1.309 -18.533 1.00 90.31 127 PRO A O 1
ATOM 900 N N . CYS A 1 128 ? 4.609 0.543 -17.298 1.00 88.88 128 CYS A N 1
ATOM 901 C CA . CYS A 1 128 ? 6.066 0.441 -17.309 1.00 88.88 128 CYS A CA 1
ATOM 902 C C . CYS A 1 128 ? 6.595 -0.756 -16.537 1.00 88.88 128 CYS A C 1
ATOM 904 O O . CYS A 1 128 ? 7.453 -1.465 -17.060 1.00 88.88 128 CYS A O 1
ATOM 906 N N . LEU A 1 129 ? 6.078 -1.032 -15.342 1.00 88.25 129 LEU A N 1
ATOM 907 C CA . LEU A 1 129 ? 6.482 -2.204 -14.571 1.00 88.25 129 LEU A CA 1
ATOM 908 C C . LEU A 1 129 ? 6.104 -3.498 -15.291 1.00 88.25 129 LEU A C 1
ATOM 910 O O . LEU A 1 129 ? 6.947 -4.385 -15.387 1.00 88.25 129 LEU A O 1
ATOM 914 N N . LEU A 1 130 ? 4.904 -3.587 -15.875 1.00 89.25 130 LEU A N 1
ATOM 915 C CA . LEU A 1 130 ? 4.503 -4.752 -16.668 1.00 89.25 130 LEU A CA 1
ATOM 916 C C . LEU A 1 130 ? 5.474 -5.023 -17.826 1.00 89.25 130 LEU A C 1
ATOM 918 O O . LEU A 1 130 ? 5.874 -6.165 -18.043 1.00 89.25 130 LEU A O 1
ATOM 922 N N . GLY A 1 131 ? 5.856 -3.983 -18.568 1.00 85.25 131 GLY A N 1
ATOM 923 C CA . GLY A 1 131 ? 6.773 -4.139 -19.693 1.00 85.25 131 GLY A CA 1
ATOM 924 C C . GLY A 1 131 ? 8.208 -4.440 -19.254 1.00 85.25 131 GLY A C 1
ATOM 925 O O . GLY A 1 131 ? 8.860 -5.334 -19.791 1.00 85.25 131 GLY A O 1
ATOM 926 N N . LEU A 1 132 ? 8.729 -3.663 -18.305 1.00 85.62 132 LEU A N 1
ATOM 927 C CA . LEU A 1 132 ? 10.156 -3.635 -17.996 1.00 85.62 132 LEU A CA 1
ATOM 928 C C . LEU A 1 132 ? 10.575 -4.703 -16.998 1.00 85.62 132 LEU A C 1
ATOM 930 O O . LEU A 1 132 ? 11.623 -5.321 -17.190 1.00 85.62 132 LEU A O 1
ATOM 934 N N . LEU A 1 133 ? 9.785 -4.929 -15.945 1.00 86.56 133 LEU A N 1
ATOM 935 C CA . LEU A 1 133 ? 10.184 -5.774 -14.821 1.00 86.56 133 LEU A CA 1
ATOM 936 C C . LEU A 1 133 ? 10.609 -7.189 -15.255 1.00 86.56 133 LEU A C 1
ATOM 938 O O . LEU A 1 133 ? 11.685 -7.611 -14.828 1.00 86.56 133 LEU A O 1
ATOM 942 N N . PRO A 1 134 ? 9.887 -7.894 -16.157 1.00 83.75 134 PRO A N 1
ATOM 943 C CA . PRO A 1 134 ? 10.273 -9.245 -16.568 1.00 83.75 134 PRO A CA 1
ATOM 944 C C . PRO A 1 134 ? 11.657 -9.338 -17.217 1.00 83.75 134 PRO A C 1
ATOM 946 O O . PRO A 1 134 ? 12.300 -10.381 -17.133 1.00 83.75 134 PRO A O 1
ATOM 949 N N . THR A 1 135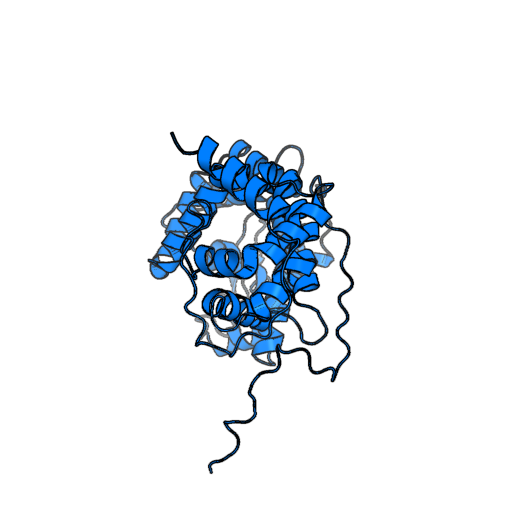 ? 12.116 -8.257 -17.854 1.00 82.94 135 THR A N 1
ATOM 950 C CA . THR A 1 135 ? 13.421 -8.205 -18.529 1.00 82.94 135 THR A CA 1
ATOM 951 C C . THR A 1 135 ? 14.496 -7.599 -17.634 1.00 82.94 135 THR A C 1
ATOM 953 O O . THR A 1 135 ? 15.636 -8.056 -17.647 1.00 82.94 135 THR A O 1
ATOM 956 N N . LEU A 1 136 ? 14.151 -6.578 -16.846 1.00 81.75 136 LEU A N 1
ATOM 957 C CA . LEU A 1 136 ? 15.101 -5.889 -15.980 1.00 81.75 136 LEU A CA 1
ATOM 958 C C . LEU A 1 136 ? 15.465 -6.721 -14.754 1.00 81.75 136 LEU A C 1
ATOM 960 O O . LEU A 1 136 ? 16.646 -6.811 -14.436 1.00 81.75 136 LEU A O 1
ATOM 964 N N . LEU A 1 137 ? 14.500 -7.364 -14.092 1.00 83.38 137 LEU A N 1
ATOM 965 C CA . LEU A 1 137 ? 14.772 -8.095 -12.854 1.00 83.38 137 LEU A CA 1
ATOM 966 C C . LEU A 1 137 ? 15.865 -9.176 -13.027 1.00 83.38 137 LEU A C 1
ATOM 968 O O . LEU A 1 137 ? 16.823 -9.148 -12.254 1.00 83.38 137 LEU A O 1
ATOM 972 N N . PRO A 1 138 ? 15.834 -10.044 -14.064 1.00 83.44 138 PRO A N 1
ATOM 973 C CA . PRO A 1 138 ? 16.899 -11.026 -14.281 1.00 83.44 138 PRO A CA 1
ATOM 974 C C . PRO A 1 138 ? 18.271 -10.403 -14.563 1.00 83.44 138 PRO A C 1
ATOM 976 O O . PRO A 1 138 ? 19.293 -10.961 -14.174 1.00 83.44 138 PRO A O 1
ATOM 979 N N . VAL A 1 139 ? 18.310 -9.249 -15.239 1.00 82.12 139 VAL A N 1
ATOM 980 C CA . VAL A 1 139 ? 19.557 -8.523 -15.531 1.00 82.12 139 VAL A CA 1
ATOM 981 C C . VAL A 1 139 ? 20.186 -8.014 -14.237 1.00 82.12 139 VAL A C 1
ATOM 983 O O . VAL A 1 139 ? 21.375 -8.225 -14.013 1.00 82.12 139 VAL A O 1
ATOM 986 N N . LEU A 1 140 ? 19.378 -7.395 -13.372 1.00 79.56 140 LEU A N 1
ATOM 987 C CA . LEU A 1 140 ? 19.824 -6.872 -12.080 1.00 79.56 140 LEU A CA 1
ATOM 988 C C . LEU A 1 140 ? 20.314 -8.001 -11.160 1.00 79.56 140 LEU A C 1
ATOM 990 O O . LEU A 1 140 ? 21.328 -7.851 -10.489 1.00 79.56 140 LEU A O 1
ATOM 994 N N . GLN A 1 141 ? 19.635 -9.152 -11.173 1.00 80.81 141 GLN A N 1
ATOM 995 C CA . GLN A 1 141 ? 20.016 -10.325 -10.378 1.00 80.81 141 GLN A CA 1
ATOM 996 C C . GLN A 1 141 ? 21.268 -11.046 -10.905 1.00 80.81 141 GLN A C 1
ATOM 998 O O . GLN A 1 141 ? 21.966 -11.705 -10.137 1.00 80.81 141 GLN A O 1
ATOM 1003 N N . ALA A 1 142 ? 21.563 -10.957 -12.204 1.00 83.88 142 ALA A N 1
ATOM 1004 C CA . ALA A 1 142 ? 22.731 -11.611 -12.793 1.00 83.88 142 ALA A CA 1
ATOM 1005 C C . ALA A 1 142 ? 24.052 -10.893 -12.456 1.00 83.88 142 ALA A C 1
ATOM 1007 O O . ALA A 1 142 ? 25.097 -11.543 -12.352 1.00 83.88 142 ALA A O 1
ATOM 1008 N N . ASP A 1 143 ? 24.023 -9.570 -12.275 1.00 82.12 143 ASP A N 1
ATOM 1009 C CA . ASP A 1 143 ? 25.206 -8.758 -11.976 1.00 82.12 143 ASP A CA 1
ATOM 1010 C C . ASP A 1 143 ? 25.434 -8.602 -10.465 1.00 82.12 143 ASP A C 1
ATOM 1012 O O . ASP A 1 143 ? 25.218 -7.555 -9.856 1.00 82.12 143 ASP A O 1
ATOM 1016 N N . LEU A 1 144 ? 25.955 -9.663 -9.852 1.00 81.31 144 LEU A N 1
ATOM 1017 C CA . LEU A 1 144 ? 26.241 -9.705 -8.413 1.00 81.31 144 LEU A CA 1
ATOM 1018 C C . LEU A 1 144 ? 27.363 -8.752 -7.961 1.00 81.31 144 LEU A C 1
ATOM 1020 O O . LEU A 1 144 ? 27.650 -8.685 -6.768 1.00 81.31 144 LEU A O 1
ATOM 1024 N N . THR A 1 145 ? 28.051 -8.072 -8.887 1.00 84.06 145 THR A N 1
ATOM 1025 C CA . THR A 1 145 ? 29.172 -7.178 -8.554 1.00 84.06 145 THR A CA 1
ATOM 1026 C C . THR A 1 145 ? 28.740 -5.720 -8.574 1.00 84.06 145 THR A C 1
ATOM 1028 O O . THR A 1 145 ? 28.989 -5.007 -7.607 1.00 84.06 145 THR A O 1
ATOM 1031 N N . CYS A 1 146 ? 28.093 -5.267 -9.650 1.00 83.81 146 CYS A N 1
ATOM 1032 C CA . CYS A 1 146 ? 27.698 -3.864 -9.795 1.00 83.81 146 CYS A CA 1
ATOM 1033 C C . CYS A 1 146 ? 26.258 -3.592 -9.361 1.00 83.81 146 CYS A C 1
ATOM 1035 O O . CYS A 1 146 ? 25.929 -2.443 -9.068 1.00 83.81 146 CYS A O 1
ATOM 1037 N N . CYS A 1 147 ? 25.429 -4.632 -9.265 1.00 84.56 147 CYS A N 1
ATOM 1038 C CA . CYS A 1 147 ? 24.057 -4.553 -8.779 1.00 84.56 147 CYS A CA 1
ATOM 1039 C C . CYS A 1 147 ? 23.874 -5.206 -7.407 1.00 84.56 147 CYS A C 1
ATOM 1041 O O . CYS A 1 147 ? 22.742 -5.499 -7.049 1.00 84.56 147 CYS A O 1
ATOM 1043 N N . SER A 1 148 ? 24.937 -5.423 -6.620 1.00 83.31 148 SER A N 1
ATOM 1044 C CA . SER A 1 148 ? 24.835 -6.143 -5.340 1.00 83.31 148 SER A CA 1
ATOM 1045 C C . SER A 1 148 ? 23.817 -5.522 -4.379 1.00 83.31 148 SER A C 1
ATOM 1047 O O . SER A 1 148 ? 22.994 -6.240 -3.836 1.00 83.31 148 SER A O 1
ATOM 1049 N N . GLU A 1 149 ? 23.803 -4.194 -4.233 1.00 78.81 149 GLU A N 1
ATOM 1050 C CA . GLU A 1 149 ? 22.850 -3.495 -3.351 1.00 78.81 149 GLU A CA 1
ATOM 1051 C C . GLU A 1 149 ? 21.400 -3.573 -3.866 1.00 78.81 149 GLU A C 1
ATOM 1053 O O . GLU A 1 149 ? 20.462 -3.711 -3.084 1.00 78.81 149 GLU A O 1
ATOM 1058 N N . VAL A 1 150 ? 21.199 -3.539 -5.189 1.00 78.44 150 VAL A N 1
ATOM 1059 C CA . VAL A 1 150 ? 19.881 -3.773 -5.808 1.00 78.44 150 VAL A CA 1
ATOM 1060 C C . VAL A 1 150 ? 19.469 -5.240 -5.643 1.00 78.44 150 VAL A C 1
ATOM 1062 O O . VAL A 1 150 ? 18.303 -5.530 -5.395 1.00 78.44 150 VAL A O 1
ATOM 1065 N N . GLY A 1 151 ? 20.424 -6.164 -5.741 1.00 79.31 151 GLY A N 1
ATOM 1066 C CA . GLY A 1 151 ? 20.248 -7.586 -5.473 1.00 79.31 151 GLY A CA 1
ATOM 1067 C C . GLY A 1 151 ? 19.806 -7.838 -4.036 1.00 79.31 151 GLY A C 1
ATOM 1068 O O . GLY A 1 151 ? 18.832 -8.552 -3.838 1.00 79.31 151 GLY A O 1
ATOM 1069 N N . ASP A 1 152 ? 20.419 -7.169 -3.057 1.00 75.62 152 ASP A N 1
ATOM 1070 C CA . ASP A 1 152 ? 20.030 -7.259 -1.645 1.00 75.62 152 ASP A CA 1
ATOM 1071 C C . ASP A 1 152 ? 18.577 -6.794 -1.424 1.00 75.62 152 ASP A C 1
ATOM 1073 O O . ASP A 1 152 ? 17.841 -7.400 -0.645 1.00 75.62 152 ASP A O 1
ATOM 1077 N N . LEU A 1 153 ? 18.119 -5.754 -2.138 1.00 77.19 153 LEU A N 1
ATOM 1078 C CA . LEU A 1 153 ? 16.710 -5.337 -2.110 1.00 77.19 153 LEU A CA 1
ATOM 1079 C C . LEU A 1 153 ? 15.779 -6.383 -2.725 1.00 77.19 153 LEU A C 1
ATOM 1081 O O . LEU A 1 153 ? 14.690 -6.625 -2.207 1.00 77.19 153 LEU A O 1
ATOM 1085 N N . VAL A 1 154 ? 16.187 -6.989 -3.839 1.00 78.62 154 VAL A N 1
ATOM 1086 C CA . VAL A 1 154 ? 15.420 -8.061 -4.479 1.00 78.62 154 VAL A CA 1
ATOM 1087 C C . VAL A 1 154 ? 15.371 -9.300 -3.585 1.00 78.62 154 VAL A C 1
ATOM 1089 O O . VAL A 1 154 ? 14.328 -9.944 -3.520 1.00 78.62 154 VAL A O 1
ATOM 1092 N N . ASP A 1 155 ? 16.442 -9.604 -2.859 1.00 73.81 155 ASP A N 1
ATOM 1093 C CA . ASP A 1 155 ? 16.493 -10.692 -1.884 1.00 73.81 155 ASP A CA 1
ATOM 1094 C C . ASP A 1 155 ? 15.603 -10.391 -0.670 1.00 73.81 155 ASP A C 1
ATOM 1096 O O . ASP A 1 155 ? 14.867 -11.268 -0.211 1.00 73.81 155 ASP A O 1
ATOM 1100 N N . LEU A 1 156 ? 15.590 -9.140 -0.195 1.00 75.50 156 LEU A N 1
ATOM 1101 C CA . LEU A 1 156 ? 14.663 -8.689 0.843 1.00 75.50 156 LEU A CA 1
ATOM 1102 C C . LEU A 1 156 ? 13.208 -8.793 0.378 1.00 75.50 156 LEU A C 1
ATOM 1104 O O . LEU A 1 156 ? 12.347 -9.201 1.147 1.00 75.50 156 LEU A O 1
ATOM 1108 N N . LEU A 1 157 ? 12.919 -8.460 -0.878 1.00 75.88 157 LEU A N 1
ATOM 1109 C CA . LEU A 1 157 ? 11.593 -8.649 -1.453 1.00 75.88 157 LEU A CA 1
ATOM 1110 C C . LEU A 1 157 ? 11.250 -10.137 -1.578 1.00 75.88 157 LEU A C 1
ATOM 1112 O O . LEU A 1 157 ? 10.142 -10.538 -1.236 1.00 75.88 157 LEU A O 1
ATOM 1116 N N . ALA A 1 158 ? 12.193 -10.958 -2.043 1.00 72.25 158 ALA A N 1
ATOM 1117 C CA . ALA A 1 158 ? 12.016 -12.396 -2.204 1.00 72.25 158 ALA A CA 1
ATOM 1118 C C . ALA A 1 158 ? 11.727 -13.115 -0.880 1.00 72.25 158 ALA A C 1
ATOM 1120 O O . ALA A 1 158 ? 11.131 -14.189 -0.899 1.00 72.25 158 ALA A O 1
ATOM 1121 N N . PHE A 1 159 ? 12.094 -12.511 0.252 1.00 68.56 159 PHE A N 1
ATOM 1122 C CA . PHE A 1 159 ? 11.671 -12.935 1.584 1.00 68.56 159 PHE A CA 1
ATOM 1123 C C . PHE A 1 159 ? 10.137 -13.035 1.682 1.00 68.56 159 PHE A C 1
ATOM 1125 O O . PHE A 1 159 ? 9.619 -14.022 2.189 1.00 68.56 159 PHE A O 1
ATOM 1132 N N . PHE A 1 160 ? 9.407 -12.078 1.107 1.00 68.69 160 PHE A N 1
ATOM 1133 C CA . PHE A 1 160 ? 7.941 -12.018 1.141 1.00 68.69 160 PHE A CA 1
ATOM 1134 C C . PHE A 1 160 ? 7.261 -12.733 -0.035 1.00 68.69 160 PHE A C 1
ATOM 1136 O O . PHE A 1 160 ? 6.036 -12.785 -0.089 1.00 68.69 160 PHE A O 1
ATOM 1143 N N . VAL A 1 161 ? 8.025 -13.270 -0.994 1.00 76.38 161 VAL A N 1
ATOM 1144 C CA . VAL A 1 161 ? 7.468 -13.958 -2.166 1.00 76.38 161 VAL A CA 1
ATOM 1145 C C . VAL A 1 161 ? 7.212 -15.429 -1.816 1.00 76.38 161 VAL A C 1
ATOM 1147 O O . VAL A 1 161 ? 8.171 -16.155 -1.536 1.00 76.38 161 VAL A O 1
ATOM 1150 N N . PRO A 1 162 ? 5.960 -15.920 -1.900 1.00 71.06 162 PRO A N 1
ATOM 1151 C CA . PRO A 1 162 ? 5.663 -17.327 -1.653 1.00 71.06 162 PRO A CA 1
ATOM 1152 C C . PRO A 1 162 ? 6.478 -18.258 -2.559 1.00 71.06 162 PRO A C 1
ATOM 1154 O O . PRO A 1 162 ? 6.652 -17.998 -3.751 1.00 71.06 162 PRO A O 1
ATOM 1157 N N . SER A 1 163 ? 6.944 -19.391 -2.022 1.00 70.50 163 SER A N 1
ATOM 1158 C CA . SER A 1 163 ? 7.842 -20.318 -2.744 1.00 70.50 163 SER A CA 1
ATOM 1159 C C . SER A 1 163 ? 7.305 -20.864 -4.080 1.00 70.50 163 SER A C 1
ATOM 1161 O O . SER A 1 163 ? 8.085 -21.277 -4.943 1.00 70.50 163 SER A O 1
ATOM 1163 N N . ASN A 1 164 ? 5.983 -20.879 -4.263 1.00 69.06 164 ASN A N 1
ATOM 1164 C CA . ASN A 1 164 ? 5.291 -21.331 -5.472 1.00 69.06 164 ASN A CA 1
ATOM 1165 C C . ASN A 1 164 ? 5.030 -20.208 -6.495 1.00 69.06 164 ASN A C 1
ATOM 1167 O O . ASN A 1 164 ? 4.475 -20.492 -7.561 1.00 69.06 164 ASN A O 1
ATOM 1171 N N . VAL A 1 165 ? 5.428 -18.969 -6.188 1.00 77.50 165 VAL A N 1
ATOM 1172 C CA . VAL A 1 165 ? 5.186 -17.760 -6.984 1.00 77.50 165 VAL A CA 1
ATOM 1173 C C . VAL A 1 165 ? 6.513 -17.172 -7.484 1.00 77.50 165 VAL A C 1
ATOM 1175 O O . VAL A 1 165 ? 7.542 -17.255 -6.814 1.00 77.50 165 VAL A O 1
ATOM 1178 N N . THR A 1 166 ? 6.536 -16.587 -8.685 1.00 82.50 166 THR A N 1
ATOM 1179 C CA . THR A 1 166 ? 7.714 -15.835 -9.160 1.00 82.50 166 THR A CA 1
ATOM 1180 C C . THR A 1 166 ? 7.737 -14.417 -8.584 1.00 82.50 166 THR A C 1
ATOM 1182 O O . THR A 1 166 ? 6.684 -13.798 -8.418 1.00 82.50 166 THR A O 1
ATOM 1185 N N . THR A 1 167 ? 8.923 -13.845 -8.354 1.00 82.19 167 THR A N 1
ATOM 1186 C CA . THR A 1 167 ? 9.054 -12.451 -7.885 1.00 82.19 167 THR A CA 1
ATOM 1187 C C . THR A 1 167 ? 8.350 -11.467 -8.822 1.00 82.19 167 THR A C 1
ATOM 1189 O O . THR A 1 167 ? 7.642 -10.585 -8.352 1.00 82.19 167 THR A O 1
ATOM 1192 N N . ASN A 1 168 ? 8.452 -11.663 -10.143 1.00 84.00 168 ASN A N 1
ATOM 1193 C CA . ASN A 1 168 ? 7.750 -10.833 -11.130 1.00 84.00 168 ASN A CA 1
ATOM 1194 C C . ASN A 1 168 ? 6.232 -10.867 -10.934 1.00 84.00 168 ASN A C 1
ATOM 1196 O O . ASN A 1 168 ? 5.597 -9.820 -10.858 1.00 84.00 168 ASN A O 1
ATOM 1200 N N . SER A 1 169 ? 5.644 -12.064 -10.839 1.00 85.00 169 SER A N 1
ATOM 1201 C CA . SER A 1 169 ? 4.198 -12.188 -10.638 1.00 85.00 169 SER A CA 1
ATOM 1202 C C . SER A 1 169 ? 3.755 -11.610 -9.300 1.00 85.00 169 SER A C 1
ATOM 1204 O O . SER A 1 169 ? 2.712 -10.976 -9.258 1.00 85.00 169 SER A O 1
ATOM 1206 N N . PHE A 1 170 ? 4.547 -11.770 -8.235 1.00 84.06 170 PHE A N 1
ATOM 1207 C CA . PHE A 1 170 ? 4.235 -11.184 -6.932 1.00 84.06 170 PHE A CA 1
ATOM 1208 C C . PHE A 1 170 ? 4.248 -9.651 -6.986 1.00 84.06 170 PHE A C 1
ATOM 1210 O O . PHE A 1 170 ? 3.277 -9.011 -6.597 1.00 84.06 170 PHE A O 1
ATOM 1217 N N . VAL A 1 171 ? 5.299 -9.046 -7.549 1.00 85.31 171 VAL A N 1
ATOM 1218 C CA . VAL A 1 171 ? 5.380 -7.583 -7.687 1.00 85.31 171 VAL A CA 1
ATOM 1219 C C . VAL A 1 171 ? 4.221 -7.045 -8.519 1.00 85.31 171 VAL A C 1
ATOM 1221 O O . VAL A 1 171 ? 3.591 -6.073 -8.125 1.00 85.31 171 VAL A O 1
ATOM 1224 N N . LEU A 1 172 ? 3.920 -7.655 -9.664 1.00 88.44 172 LEU A N 1
ATOM 1225 C CA . LEU A 1 172 ? 2.904 -7.119 -10.571 1.00 88.44 172 LEU A CA 1
ATOM 1226 C C . LEU A 1 172 ? 1.475 -7.361 -10.057 1.00 88.44 172 LEU A C 1
ATOM 1228 O O . LEU A 1 172 ? 0.660 -6.441 -10.087 1.00 88.44 172 LEU A O 1
ATOM 1232 N N . ASN A 1 173 ? 1.174 -8.571 -9.574 1.00 85.69 173 ASN A N 1
ATOM 1233 C CA . ASN A 1 173 ? -0.178 -8.938 -9.142 1.00 85.69 173 ASN A CA 1
ATOM 1234 C C . ASN A 1 173 ? -0.505 -8.449 -7.732 1.00 85.69 173 ASN A C 1
ATOM 1236 O O . ASN A 1 173 ? -1.619 -7.997 -7.503 1.00 85.69 173 ASN A O 1
ATOM 1240 N N . GLU A 1 174 ? 0.435 -8.558 -6.795 1.00 79.62 174 GLU A N 1
ATOM 1241 C CA . GLU A 1 174 ? 0.151 -8.314 -5.379 1.00 79.62 174 GLU A CA 1
ATOM 1242 C C . GLU A 1 174 ? 0.556 -6.902 -4.979 1.00 79.62 174 GLU A C 1
ATOM 1244 O O . GLU A 1 174 ? -0.236 -6.173 -4.392 1.00 79.62 174 GLU A O 1
ATOM 1249 N N . LEU A 1 175 ? 1.765 -6.468 -5.346 1.00 83.69 175 LEU A N 1
ATOM 1250 C CA . LEU A 1 175 ? 2.247 -5.151 -4.938 1.00 83.69 175 LEU A CA 1
ATOM 1251 C C . LEU A 1 175 ? 1.655 -4.034 -5.803 1.00 83.69 175 LEU A C 1
ATOM 1253 O O . LEU A 1 175 ? 0.999 -3.140 -5.284 1.00 83.69 175 LEU A O 1
ATOM 1257 N N . VAL A 1 176 ? 1.865 -4.065 -7.121 1.00 88.75 176 VAL A N 1
ATOM 1258 C CA . VAL A 1 176 ? 1.449 -2.972 -8.015 1.00 88.75 176 VAL A CA 1
ATOM 1259 C C . VAL A 1 176 ? -0.067 -2.902 -8.113 1.00 88.75 176 VAL A C 1
ATOM 1261 O O . VAL A 1 176 ? -0.653 -1.862 -7.818 1.00 88.75 176 VAL A O 1
ATOM 1264 N N . ASN A 1 177 ? -0.711 -4.008 -8.487 1.00 89.19 177 ASN A N 1
ATOM 1265 C CA . ASN A 1 177 ? -2.167 -4.060 -8.542 1.00 89.19 177 ASN A CA 1
ATOM 1266 C C . ASN A 1 177 ? -2.797 -3.883 -7.158 1.00 89.19 177 ASN A C 1
ATOM 1268 O O . ASN A 1 177 ? -3.775 -3.153 -7.068 1.00 89.19 177 ASN A O 1
ATOM 1272 N N . GLY A 1 178 ? -2.240 -4.468 -6.092 1.00 87.19 178 GLY A N 1
ATOM 1273 C CA . GLY A 1 178 ? -2.780 -4.296 -4.742 1.00 87.19 178 GLY A CA 1
ATOM 1274 C C . GLY A 1 178 ? -2.709 -2.848 -4.258 1.00 87.19 178 GLY A C 1
ATOM 1275 O O . GLY A 1 178 ? -3.708 -2.331 -3.772 1.00 87.19 178 GLY A O 1
ATOM 1276 N N . VAL A 1 179 ? -1.585 -2.148 -4.456 1.00 88.44 179 VAL A N 1
ATOM 1277 C CA . VAL A 1 179 ? -1.465 -0.707 -4.149 1.00 88.44 179 VAL A CA 1
ATOM 1278 C C . VAL A 1 179 ? -2.435 0.113 -4.999 1.00 88.44 179 VAL A C 1
ATOM 1280 O O . VAL A 1 179 ? -3.103 1.007 -4.481 1.00 88.44 179 VAL A O 1
ATOM 1283 N N . ASN A 1 180 ? -2.555 -0.198 -6.290 1.00 91.19 180 ASN A N 1
ATOM 1284 C CA . ASN A 1 180 ? -3.470 0.506 -7.183 1.00 91.19 180 ASN A CA 1
ATOM 1285 C C . ASN A 1 180 ? -4.933 0.294 -6.769 1.00 91.19 180 ASN A C 1
ATOM 1287 O O . ASN A 1 180 ? -5.681 1.252 -6.621 1.00 91.19 180 ASN A O 1
ATOM 1291 N N . GLN A 1 181 ? -5.339 -0.940 -6.484 1.00 90.19 181 GLN A N 1
ATOM 1292 C CA . GLN A 1 181 ? -6.676 -1.243 -5.981 1.00 90.19 181 GLN A CA 1
ATOM 1293 C C . GLN A 1 181 ? -6.924 -0.592 -4.616 1.00 90.19 181 GLN A C 1
ATOM 1295 O O . GLN A 1 181 ? -7.979 0.004 -4.415 1.00 90.19 181 GLN A O 1
ATOM 1300 N N . PHE A 1 182 ? -5.953 -0.622 -3.707 1.00 89.75 182 PHE A N 1
ATOM 1301 C CA . PHE A 1 182 ? -6.071 -0.012 -2.385 1.00 89.75 182 PHE A CA 1
ATOM 1302 C C . PHE A 1 182 ? -6.311 1.502 -2.470 1.00 89.75 182 PHE A C 1
ATOM 1304 O O . PHE A 1 182 ? -7.274 2.017 -1.904 1.00 89.75 182 PHE A O 1
ATOM 1311 N N . PHE A 1 183 ? -5.445 2.229 -3.181 1.00 92.12 183 PHE A N 1
ATOM 1312 C CA . PHE A 1 183 ? -5.496 3.692 -3.193 1.00 92.12 183 PHE A CA 1
ATOM 1313 C C . PHE A 1 183 ? -6.439 4.245 -4.257 1.00 92.12 183 PHE A C 1
ATOM 1315 O O . PHE A 1 183 ? -7.121 5.231 -3.996 1.00 92.12 183 PHE A O 1
ATOM 1322 N N . CYS A 1 184 ? -6.496 3.626 -5.434 1.00 94.75 184 CYS A N 1
ATOM 1323 C CA . CYS A 1 184 ? -7.072 4.221 -6.640 1.00 94.75 184 CYS A CA 1
ATOM 1324 C C . CYS A 1 184 ? -8.407 3.627 -7.073 1.00 94.75 184 CYS A C 1
ATOM 1326 O O . CYS A 1 184 ? -8.984 4.103 -8.053 1.00 94.75 184 CYS A O 1
ATOM 1328 N N . SER A 1 185 ? -8.928 2.633 -6.349 1.00 93.31 185 SER A N 1
ATOM 1329 C CA . SER A 1 185 ? -10.352 2.309 -6.460 1.00 93.31 185 SER A CA 1
ATOM 1330 C C . SER A 1 185 ? -11.173 3.524 -6.045 1.00 93.31 185 SER A C 1
ATOM 1332 O O . SER A 1 185 ? -10.705 4.363 -5.274 1.00 93.31 185 SER A O 1
ATOM 1334 N N . SER A 1 186 ? -12.385 3.656 -6.571 1.00 91.56 186 SER A N 1
ATOM 1335 C CA . SER A 1 186 ? -13.197 4.859 -6.366 1.00 91.56 186 SER A CA 1
ATOM 1336 C C . SER A 1 186 ? -14.545 4.551 -5.736 1.00 91.56 186 SER A C 1
ATOM 1338 O O . SER A 1 186 ? -15.232 3.611 -6.133 1.00 91.56 186 SER A O 1
ATOM 1340 N N . ILE A 1 187 ? -14.931 5.394 -4.780 1.00 88.81 187 ILE A N 1
ATOM 1341 C CA . ILE A 1 187 ? -16.264 5.474 -4.193 1.00 88.81 187 ILE A CA 1
ATOM 1342 C C . ILE A 1 187 ? -16.879 6.820 -4.595 1.00 88.81 187 ILE A C 1
ATOM 1344 O O . ILE A 1 187 ? -16.428 7.897 -4.198 1.00 88.81 187 ILE A O 1
ATOM 1348 N N . GLY A 1 188 ? -17.891 6.779 -5.463 1.00 86.19 188 GLY A N 1
ATOM 1349 C CA . GLY A 1 188 ? -18.442 7.992 -6.068 1.00 86.19 188 GLY A CA 1
ATOM 1350 C C . GLY A 1 188 ? -17.387 8.754 -6.881 1.00 86.19 188 GLY A C 1
ATOM 1351 O O . GLY A 1 188 ? -16.887 8.244 -7.878 1.00 86.19 188 GLY A O 1
ATOM 1352 N N . SER A 1 189 ? -17.071 9.986 -6.474 1.00 85.50 189 SER A N 1
ATOM 1353 C CA . SER A 1 189 ? -16.073 10.845 -7.133 1.00 85.50 189 SER A CA 1
ATOM 1354 C C . SER A 1 189 ? -14.720 10.891 -6.421 1.00 85.50 189 SER A C 1
ATOM 1356 O O . SER A 1 189 ? -13.886 11.714 -6.784 1.00 85.50 189 SER A O 1
ATOM 1358 N N . SER A 1 190 ? -14.519 10.089 -5.376 1.00 91.19 190 SER A N 1
ATOM 1359 C CA . SER A 1 190 ? -13.296 10.106 -4.575 1.00 91.19 190 SER A CA 1
ATOM 1360 C C . SER A 1 190 ? -12.607 8.754 -4.620 1.00 91.19 190 SER A C 1
ATOM 1362 O O . SER A 1 190 ? -13.252 7.707 -4.626 1.00 91.19 190 SER A O 1
ATOM 1364 N N . THR A 1 191 ? -11.282 8.781 -4.629 1.00 94.25 191 THR A N 1
ATOM 1365 C CA . THR A 1 191 ? -10.457 7.585 -4.479 1.00 94.25 191 THR A CA 1
ATOM 1366 C C . THR A 1 191 ? -10.542 7.042 -3.050 1.00 94.25 191 THR A C 1
ATOM 1368 O O . THR A 1 191 ? -10.697 7.802 -2.089 1.00 94.25 191 THR A O 1
ATOM 1371 N N . CYS A 1 192 ? -10.423 5.725 -2.897 1.00 93.62 192 CYS A N 1
ATOM 1372 C CA . CYS A 1 192 ? -10.389 5.038 -1.608 1.00 93.62 192 CYS A CA 1
ATOM 1373 C C . CYS A 1 192 ? -9.238 5.542 -0.733 1.00 93.62 192 CYS A C 1
ATOM 1375 O O . CYS A 1 192 ? -9.423 5.754 0.466 1.00 93.62 192 CYS A O 1
ATOM 1377 N N . GLY A 1 193 ? -8.084 5.824 -1.344 1.00 93.50 193 GLY A N 1
ATOM 1378 C CA . GLY A 1 193 ? -6.932 6.421 -0.680 1.00 93.50 193 GLY A CA 1
ATOM 1379 C C . GLY A 1 193 ? -7.253 7.772 -0.048 1.00 93.50 193 GLY A C 1
ATOM 1380 O O . GLY A 1 193 ? -7.045 7.957 1.150 1.00 93.50 193 GLY A O 1
ATOM 1381 N N . TYR A 1 194 ? -7.818 8.704 -0.825 1.00 95.44 194 TYR A N 1
ATOM 1382 C CA . TYR A 1 194 ? -8.174 10.023 -0.299 1.00 95.44 194 TYR A CA 1
ATOM 1383 C C . TYR A 1 194 ? -9.299 9.944 0.731 1.00 95.44 194 TYR A C 1
ATOM 1385 O O . TYR A 1 194 ? -9.233 10.604 1.764 1.00 95.44 194 TYR A O 1
ATOM 1393 N N . ASN A 1 195 ? -10.322 9.125 0.479 1.00 93.88 195 ASN A N 1
ATOM 1394 C CA . ASN A 1 195 ? -11.425 8.951 1.415 1.00 93.88 195 ASN A CA 1
ATOM 1395 C C . ASN A 1 195 ? -10.924 8.428 2.776 1.00 93.88 195 ASN A C 1
ATOM 1397 O O . ASN A 1 195 ? -11.255 9.005 3.809 1.00 93.88 195 ASN A O 1
ATOM 1401 N N . THR A 1 196 ? -10.038 7.428 2.765 1.00 93.12 196 THR A N 1
ATOM 1402 C CA . THR A 1 196 ? -9.376 6.895 3.965 1.00 93.12 196 THR A CA 1
ATOM 1403 C C . THR A 1 196 ? -8.565 7.973 4.685 1.00 93.12 196 THR A C 1
ATOM 1405 O O . THR A 1 196 ? -8.737 8.172 5.886 1.00 93.12 196 THR A O 1
ATOM 1408 N N . PHE A 1 197 ? -7.714 8.713 3.965 1.00 95.44 197 PHE A N 1
ATOM 1409 C CA . PHE A 1 197 ? -6.885 9.773 4.553 1.00 95.44 197 PHE A CA 1
ATOM 1410 C C . PHE A 1 197 ? -7.733 10.891 5.160 1.00 95.44 197 PHE A C 1
ATOM 1412 O O . PHE A 1 197 ? -7.485 11.322 6.289 1.00 95.44 197 PHE A O 1
ATOM 1419 N N . SER A 1 198 ? -8.770 11.329 4.445 1.00 95.50 198 SER A N 1
ATOM 1420 C CA . SER A 1 198 ? -9.694 12.360 4.910 1.00 95.50 198 SER A CA 1
ATOM 1421 C C . SER A 1 198 ? -10.448 11.918 6.159 1.00 95.50 198 SER A C 1
ATOM 1423 O O . SER A 1 198 ? -10.637 12.730 7.061 1.00 95.50 198 SER A O 1
ATOM 1425 N N . GLN A 1 199 ? -10.880 10.658 6.235 1.00 94.50 199 GLN A N 1
ATOM 1426 C CA . GLN A 1 199 ? -11.541 10.146 7.430 1.00 94.50 199 GLN A CA 1
ATOM 1427 C C . GLN A 1 199 ? -10.563 10.078 8.604 1.00 94.50 199 GLN A C 1
ATOM 1429 O O . GLN A 1 199 ? -10.831 10.695 9.631 1.00 94.50 199 GLN A O 1
ATOM 1434 N N . MET A 1 200 ? -9.393 9.451 8.432 1.00 94.56 200 MET A N 1
ATOM 1435 C CA . MET A 1 200 ? -8.368 9.336 9.481 1.00 94.56 200 MET A CA 1
ATOM 1436 C C . MET A 1 200 ? -7.980 10.697 10.072 1.00 94.56 200 MET A C 1
ATOM 1438 O O . MET A 1 200 ? -7.945 10.860 11.289 1.00 94.56 200 MET A O 1
ATOM 1442 N N . THR A 1 201 ? -7.736 11.693 9.222 1.00 96.06 201 THR A N 1
ATOM 1443 C CA . THR A 1 201 ? -7.331 13.046 9.650 1.00 96.06 201 THR A CA 1
ATOM 1444 C C . THR A 1 201 ? -8.483 13.885 10.208 1.00 96.06 201 THR A C 1
ATOM 1446 O O . THR A 1 201 ? -8.245 14.879 10.891 1.00 96.06 201 THR A O 1
ATOM 1449 N N . SER A 1 202 ? -9.734 13.491 9.952 1.00 95.25 202 SER A N 1
ATOM 1450 C CA . SER A 1 202 ? -10.914 14.092 10.587 1.00 95.25 202 SER A CA 1
ATOM 1451 C C . SER A 1 202 ? -11.266 13.444 11.930 1.00 95.25 202 SER A C 1
ATOM 1453 O O . SER A 1 202 ? -11.795 14.116 12.815 1.00 95.25 202 SER A O 1
ATOM 1455 N N . THR A 1 203 ? -10.974 12.149 12.082 1.00 93.50 203 THR A N 1
ATOM 1456 C CA . THR A 1 203 ? -11.287 11.354 13.274 1.00 93.50 203 THR A CA 1
ATOM 1457 C C . THR A 1 203 ? -10.236 11.529 14.362 1.00 93.50 203 THR A C 1
ATOM 1459 O O . THR A 1 203 ? -10.590 11.626 15.535 1.00 93.50 203 THR A O 1
ATOM 1462 N N . TYR A 1 204 ? -8.958 11.574 13.988 1.00 93.19 204 TYR A N 1
ATOM 1463 C CA . TYR A 1 204 ? -7.839 11.624 14.924 1.00 93.19 204 TYR A CA 1
ATOM 1464 C C . TYR A 1 204 ? -7.091 12.946 14.795 1.00 93.19 204 TYR A C 1
ATOM 1466 O O . TYR A 1 204 ? -6.855 13.421 13.689 1.00 93.19 204 TYR A O 1
ATOM 1474 N N . SER A 1 205 ? -6.651 13.519 15.917 1.00 93.94 205 SER A N 1
ATOM 1475 C CA . SER A 1 205 ? -5.610 14.549 15.884 1.00 93.94 205 SER A CA 1
ATOM 1476 C C . SER A 1 205 ? -4.225 13.931 15.664 1.00 93.94 205 SER A C 1
ATOM 1478 O O . SER A 1 205 ? -4.007 12.742 15.902 1.00 93.94 205 SER A O 1
ATOM 1480 N N . SER A 1 206 ? -3.234 14.754 15.307 1.00 92.56 206 SER A N 1
ATOM 1481 C CA . SER A 1 206 ? -1.847 14.297 15.129 1.00 92.56 206 SER A CA 1
ATOM 1482 C C . SER A 1 206 ? -1.237 13.655 16.381 1.00 92.56 206 SER A C 1
ATOM 1484 O O . SER A 1 206 ? -0.285 12.890 16.270 1.00 92.56 206 SER A O 1
ATOM 1486 N N . SER A 1 207 ? -1.732 14.002 17.576 1.00 92.31 207 SER A N 1
ATOM 1487 C CA . SER A 1 207 ? -1.285 13.427 18.853 1.00 92.31 207 SER A CA 1
ATOM 1488 C C . SER A 1 207 ? -2.011 12.140 19.244 1.00 92.31 207 SER A C 1
ATOM 1490 O O . SER A 1 207 ? -1.537 11.438 20.131 1.00 92.31 207 SER A O 1
ATOM 1492 N N . GLU A 1 208 ? -3.157 11.856 18.627 1.00 92.31 208 GLU A N 1
ATOM 1493 C CA . GLU A 1 208 ? -3.975 10.668 18.905 1.00 92.31 208 GLU A CA 1
ATOM 1494 C C . GLU A 1 208 ? -3.775 9.581 17.850 1.00 92.31 208 GLU A C 1
ATOM 1496 O O . GLU A 1 208 ? -3.900 8.401 18.160 1.00 92.31 208 GLU A O 1
ATOM 1501 N N . PHE A 1 209 ? -3.450 9.960 16.612 1.00 94.50 209 PHE A N 1
ATOM 1502 C CA . PHE A 1 209 ? -3.203 9.001 15.547 1.00 94.50 209 PHE A CA 1
ATOM 1503 C C . PHE A 1 209 ? -1.961 8.160 15.840 1.00 94.50 209 PHE A 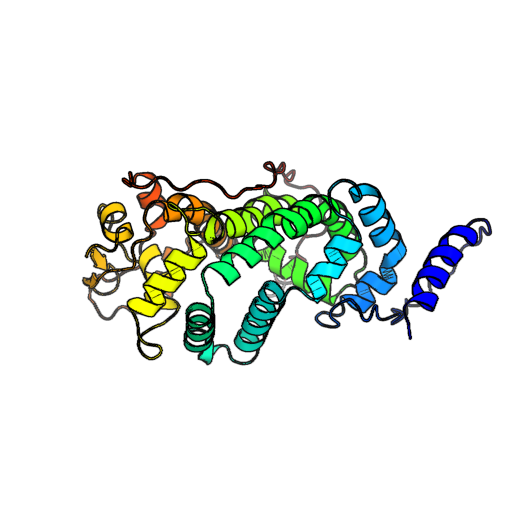C 1
ATOM 1505 O O . PHE A 1 209 ? -0.843 8.675 15.969 1.00 94.50 209 PHE A O 1
ATOM 1512 N N . THR A 1 210 ? -2.139 6.844 15.834 1.00 93.44 210 THR A N 1
ATOM 1513 C CA . THR A 1 210 ? -1.028 5.902 15.777 1.00 93.44 210 THR A CA 1
ATOM 1514 C C . THR A 1 210 ? -1.229 4.979 14.585 1.00 93.44 210 THR A C 1
ATOM 1516 O O . THR A 1 210 ? -2.322 4.468 14.361 1.00 93.44 210 THR A O 1
ATOM 1519 N N . LEU A 1 211 ? -0.173 4.750 13.795 1.00 89.75 211 LEU A N 1
ATOM 1520 C CA . LEU A 1 211 ? -0.279 3.871 12.625 1.00 89.75 211 LEU A CA 1
ATOM 1521 C C . LEU A 1 211 ? -0.764 2.471 13.034 1.00 89.75 211 LEU A C 1
ATOM 1523 O O . LEU A 1 211 ? -1.589 1.869 12.353 1.00 89.75 211 LEU A O 1
ATOM 1527 N N . LEU A 1 212 ? -0.276 1.979 14.175 1.00 87.56 212 LEU A N 1
ATOM 1528 C CA . LEU A 1 212 ? -0.671 0.686 14.711 1.00 87.56 212 LEU A CA 1
ATOM 1529 C C . LEU A 1 212 ? -2.157 0.672 15.091 1.00 87.56 212 LEU A C 1
ATOM 1531 O O . LEU A 1 212 ? -2.890 -0.148 14.554 1.00 87.56 212 LEU A O 1
ATOM 1535 N N . GLU A 1 213 ? -2.625 1.567 15.964 1.00 86.81 213 GLU A N 1
ATOM 1536 C CA . GLU A 1 213 ? -3.995 1.484 16.493 1.00 86.81 213 GLU A CA 1
ATOM 1537 C C . GLU A 1 213 ? -5.051 1.967 15.503 1.00 86.81 213 GLU A C 1
ATOM 1539 O O . GLU A 1 213 ? -6.120 1.372 15.406 1.00 86.81 213 GLU A O 1
ATOM 1544 N N . SER A 1 214 ? -4.761 3.019 14.741 1.00 89.31 214 SER A N 1
ATOM 1545 C CA . SER A 1 214 ? -5.736 3.613 13.828 1.00 89.31 214 SER A CA 1
ATOM 1546 C C . SER A 1 214 ? -5.862 2.835 12.515 1.00 89.31 214 SER A C 1
ATOM 1548 O O . SER A 1 214 ? -6.956 2.769 11.957 1.00 89.31 214 SER A O 1
ATOM 1550 N N . VAL A 1 215 ? -4.769 2.242 12.011 1.00 88.31 215 VAL A N 1
ATOM 1551 C CA . VAL A 1 215 ? -4.750 1.583 10.690 1.00 88.31 215 VAL A CA 1
ATOM 1552 C C . VAL A 1 215 ? -4.657 0.067 10.805 1.00 88.31 215 VAL A C 1
ATOM 1554 O O . VAL A 1 215 ? -5.431 -0.631 10.164 1.00 88.31 21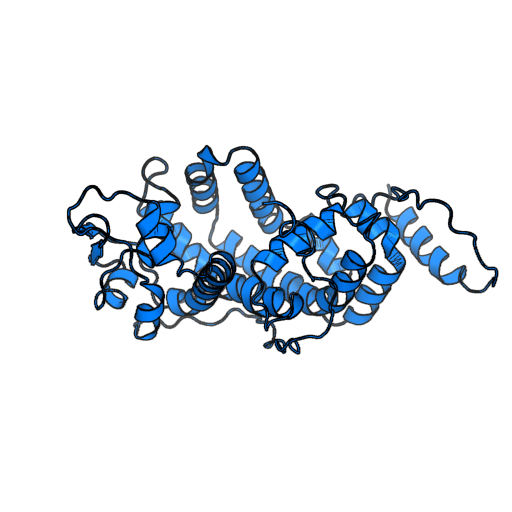5 VAL A O 1
ATOM 1557 N N . VAL A 1 216 ? -3.726 -0.461 11.603 1.00 88.06 216 VAL A N 1
ATOM 1558 C CA . VAL A 1 216 ? -3.428 -1.906 11.608 1.00 88.06 216 VAL A CA 1
ATOM 1559 C C . VAL A 1 216 ? -4.380 -2.692 12.510 1.00 88.06 216 VAL A C 1
ATOM 1561 O O . VAL A 1 216 ? -4.902 -3.720 12.084 1.00 88.06 216 VAL A O 1
ATOM 1564 N N . MET A 1 217 ? -4.628 -2.216 13.735 1.00 89.50 217 MET A N 1
ATOM 1565 C CA . MET A 1 217 ? -5.424 -2.922 14.749 1.00 89.50 217 MET A CA 1
ATOM 1566 C C . MET A 1 217 ? -6.807 -3.370 14.259 1.00 89.50 217 MET A C 1
ATOM 1568 O O . MET A 1 217 ? -7.130 -4.531 14.490 1.00 89.50 217 MET A O 1
ATOM 1572 N N . PRO A 1 218 ? -7.589 -2.566 13.507 1.00 90.81 218 PRO A N 1
ATOM 1573 C CA . PRO A 1 218 ? -8.881 -3.015 12.988 1.00 90.81 218 PRO A CA 1
ATOM 1574 C C . PRO A 1 218 ? -8.805 -4.310 12.167 1.00 90.81 218 PRO A C 1
ATOM 1576 O O . PRO A 1 218 ? -9.739 -5.097 12.173 1.00 90.81 218 PRO A O 1
ATOM 1579 N N . PHE A 1 219 ? -7.692 -4.596 11.489 1.00 90.56 219 PHE A N 1
ATOM 1580 C CA . PHE A 1 219 ? -7.548 -5.836 10.717 1.00 90.56 219 PHE A CA 1
ATOM 1581 C C . PHE A 1 219 ? -7.184 -7.053 11.574 1.00 90.56 219 PHE A C 1
ATOM 1583 O O . PHE A 1 219 ? -7.266 -8.185 11.093 1.00 90.56 219 PHE A O 1
ATOM 1590 N N . VAL A 1 220 ? -6.804 -6.827 12.835 1.00 92.81 220 VAL A N 1
ATOM 1591 C CA . VAL A 1 220 ? -6.323 -7.862 13.753 1.00 92.81 220 VAL A CA 1
ATOM 1592 C C . VAL A 1 220 ? -7.061 -7.912 15.101 1.00 92.81 220 VAL A C 1
ATOM 1594 O O . VAL A 1 220 ? -6.677 -8.702 15.964 1.00 92.81 220 VAL A O 1
ATOM 1597 N N . THR A 1 221 ? -8.101 -7.099 15.327 1.00 94.69 221 THR A N 1
ATOM 1598 C CA . THR A 1 221 ? -8.853 -7.084 16.601 1.00 94.69 221 THR A CA 1
ATOM 1599 C C . THR A 1 221 ? -10.372 -7.088 16.484 1.00 94.69 221 THR A C 1
ATOM 1601 O O . THR A 1 221 ? -11.042 -7.105 17.517 1.00 94.69 221 THR A O 1
ATOM 1604 N N . ILE A 1 222 ? -10.961 -7.092 15.286 1.00 95.19 222 ILE A N 1
ATOM 1605 C CA . ILE A 1 222 ? -12.422 -7.145 15.182 1.00 95.19 222 ILE A CA 1
ATOM 1606 C C . ILE A 1 222 ? -12.909 -8.566 15.473 1.00 95.19 222 ILE A C 1
ATOM 1608 O O . ILE A 1 222 ? -12.480 -9.542 14.857 1.00 95.19 222 ILE A O 1
ATOM 1612 N N . SER A 1 223 ? -13.840 -8.684 16.418 1.00 91.38 223 SER A N 1
ATOM 1613 C CA . SER A 1 223 ? -14.439 -9.967 16.781 1.00 91.38 223 SER A CA 1
ATOM 1614 C C . SER A 1 223 ? -15.177 -10.613 15.605 1.00 91.38 223 SER A C 1
ATOM 1616 O O . SER A 1 223 ? -15.822 -9.943 14.798 1.00 91.38 223 SER A O 1
ATOM 1618 N N . SER A 1 224 ? -15.146 -11.948 15.552 1.00 90.44 224 SER A N 1
ATOM 1619 C CA . SER A 1 224 ? -15.846 -12.692 14.505 1.00 90.44 224 SER A CA 1
ATOM 1620 C C . SER A 1 224 ? -17.353 -12.425 14.526 1.00 90.44 224 SER A C 1
ATOM 1622 O O . SER A 1 224 ? -18.000 -12.552 15.568 1.00 90.44 224 SER A O 1
ATOM 1624 N N . GLY A 1 225 ? -17.907 -12.090 13.364 1.00 91.75 225 GLY A N 1
ATOM 1625 C CA . GLY A 1 225 ? -19.300 -11.694 13.173 1.00 91.75 225 GLY A CA 1
ATOM 1626 C C . GLY A 1 225 ? -19.544 -10.183 13.244 1.00 91.75 225 GLY A C 1
ATOM 1627 O O . GLY A 1 225 ? -20.640 -9.750 12.890 1.00 91.75 225 GLY A O 1
ATOM 1628 N N . GLU A 1 226 ? -18.560 -9.383 13.667 1.00 94.62 226 GLU A N 1
ATOM 1629 C CA . GLU A 1 226 ? -18.655 -7.917 13.732 1.00 94.62 226 GLU A CA 1
ATOM 1630 C C . GLU A 1 226 ? -17.914 -7.217 12.579 1.00 94.62 226 GLU A C 1
ATOM 1632 O O . GLU A 1 226 ? -18.069 -6.009 12.410 1.00 94.62 226 GLU A O 1
ATOM 1637 N N . GLU A 1 227 ? -17.166 -7.946 11.742 1.00 93.44 227 GLU A N 1
ATOM 1638 C CA . GLU A 1 227 ? -16.264 -7.399 10.715 1.00 93.44 227 GLU A CA 1
ATOM 1639 C C . GLU A 1 227 ? -16.985 -6.437 9.768 1.00 93.44 227 GLU A C 1
ATOM 1641 O O . GLU A 1 227 ? -16.510 -5.336 9.508 1.00 93.44 227 GLU A O 1
ATOM 1646 N N . CYS A 1 228 ? -18.172 -6.803 9.287 1.00 91.81 228 CYS A N 1
ATOM 1647 C CA . CYS A 1 228 ? -18.905 -5.976 8.328 1.00 91.81 228 CYS A CA 1
ATOM 1648 C C . CYS A 1 228 ? -19.529 -4.723 8.929 1.00 91.81 228 CYS A C 1
ATOM 1650 O O . CYS A 1 228 ? -19.733 -3.745 8.214 1.00 91.81 228 CYS A O 1
ATOM 1652 N N . THR A 1 229 ? -19.860 -4.761 10.216 1.00 91.75 229 THR A N 1
ATOM 1653 C CA . THR A 1 229 ? -20.370 -3.602 10.947 1.00 91.75 229 THR A CA 1
ATOM 1654 C C . THR A 1 229 ? -19.211 -2.672 11.296 1.00 91.75 229 THR A C 1
ATOM 1656 O O . THR A 1 229 ? -19.253 -1.488 10.975 1.00 91.75 229 THR A O 1
ATOM 1659 N N . ALA A 1 230 ? -18.121 -3.223 11.827 1.00 93.50 230 ALA A N 1
ATOM 1660 C CA . ALA A 1 230 ? -16.902 -2.494 12.151 1.00 93.50 230 ALA A CA 1
ATOM 1661 C C . ALA A 1 230 ? -16.283 -1.790 10.932 1.00 93.50 230 ALA A C 1
ATOM 1663 O O . ALA A 1 230 ? -15.916 -0.623 11.023 1.00 93.50 230 ALA A O 1
ATOM 1664 N N . MET A 1 231 ? -16.226 -2.454 9.768 1.00 92.44 231 MET A N 1
ATOM 1665 C CA . MET A 1 231 ? -15.692 -1.863 8.529 1.00 92.44 231 MET A CA 1
ATOM 1666 C C . MET A 1 231 ? -16.567 -0.735 7.958 1.00 92.44 231 MET A C 1
ATOM 1668 O O . MET A 1 231 ? -16.114 -0.032 7.064 1.00 92.44 231 MET A O 1
ATOM 1672 N N . LYS A 1 232 ? -17.786 -0.522 8.478 1.00 90.62 232 LYS A N 1
ATOM 1673 C CA . LYS A 1 232 ? -18.611 0.674 8.205 1.00 90.62 232 LYS A CA 1
ATOM 1674 C C . LYS A 1 232 ? -18.335 1.824 9.181 1.00 90.62 232 LYS A C 1
ATOM 1676 O O . LYS A 1 232 ? -19.081 2.796 9.227 1.00 90.62 232 LYS A O 1
ATOM 1681 N N . GLY A 1 233 ? -17.310 1.681 10.016 1.00 91.12 233 GLY A N 1
ATOM 1682 C CA . GLY A 1 233 ? -16.975 2.612 11.087 1.00 91.12 233 GLY A CA 1
ATOM 1683 C C . GLY A 1 233 ? -17.899 2.537 12.307 1.00 91.12 233 GLY A C 1
ATOM 1684 O O . GLY A 1 233 ? -17.822 3.389 13.193 1.00 91.12 233 GLY A O 1
ATOM 1685 N N . GLU A 1 234 ? -18.777 1.533 12.388 1.00 92.50 234 GLU A N 1
ATOM 1686 C CA . GLU A 1 234 ? -19.610 1.323 13.572 1.00 92.50 234 GLU A CA 1
ATOM 1687 C C . GLU A 1 234 ? -18.799 0.704 14.724 1.00 92.50 234 GLU A C 1
ATOM 1689 O O . GLU A 1 234 ? -17.690 0.188 14.551 1.00 92.50 234 GLU A O 1
ATOM 1694 N N . SER A 1 235 ? -19.349 0.778 15.938 1.00 94.06 235 SER A N 1
ATOM 1695 C CA . SER A 1 235 ? -18.686 0.232 17.119 1.00 94.06 235 SER A CA 1
ATOM 1696 C C . SER A 1 235 ? -18.595 -1.295 17.073 1.00 94.06 235 SER A C 1
ATOM 1698 O O . SER A 1 235 ? -19.552 -1.968 16.695 1.00 94.06 235 SER A O 1
ATOM 1700 N N . TYR A 1 236 ? -17.468 -1.832 17.531 1.00 94.56 236 TYR A N 1
ATOM 1701 C CA . TYR A 1 236 ? -17.203 -3.265 17.649 1.00 94.56 236 TYR A CA 1
ATOM 1702 C C . TYR A 1 236 ? -16.482 -3.584 18.957 1.00 94.56 236 TYR A C 1
ATOM 1704 O O . TYR A 1 236 ? -15.985 -2.687 19.646 1.00 94.56 236 TYR A O 1
ATOM 1712 N N . THR A 1 237 ? -16.427 -4.865 19.306 1.00 94.75 237 THR A N 1
ATOM 1713 C CA . THR A 1 237 ? -15.646 -5.351 20.441 1.00 94.75 237 THR A CA 1
ATOM 1714 C C . THR A 1 237 ? -14.224 -5.636 19.981 1.00 94.75 237 THR A C 1
ATOM 1716 O O . THR A 1 237 ? -13.984 -6.603 19.252 1.00 94.75 237 THR A O 1
ATOM 1719 N N . ASP A 1 238 ? -13.281 -4.810 20.426 1.00 94.56 238 ASP A N 1
ATOM 1720 C CA . ASP A 1 238 ? -11.857 -5.028 20.193 1.00 94.56 238 ASP A CA 1
ATOM 1721 C C . ASP A 1 238 ? -11.396 -6.234 21.022 1.00 94.56 238 ASP A C 1
ATOM 1723 O O . ASP A 1 238 ? -11.467 -6.235 22.252 1.00 94.56 238 ASP A O 1
ATOM 1727 N N . THR A 1 239 ? -10.945 -7.295 20.355 1.00 95.38 239 THR A N 1
ATOM 1728 C CA . THR A 1 239 ? -10.597 -8.561 21.009 1.00 95.38 239 THR A CA 1
ATOM 1729 C C . THR A 1 239 ? -9.335 -8.481 21.858 1.00 95.38 239 THR A C 1
ATOM 1731 O O . THR A 1 239 ? -9.151 -9.336 22.722 1.00 95.38 239 THR A O 1
ATOM 1734 N N . ALA A 1 240 ? -8.462 -7.495 21.644 1.00 93.00 240 ALA A N 1
ATOM 1735 C CA . ALA A 1 240 ? -7.225 -7.334 22.405 1.00 93.00 240 ALA A CA 1
ATOM 1736 C C . ALA A 1 240 ? -7.492 -6.666 23.762 1.00 93.00 240 ALA A C 1
ATOM 1738 O O . ALA A 1 240 ? -7.001 -7.112 24.800 1.00 93.00 240 ALA A O 1
ATOM 1739 N N . SER A 1 241 ? -8.307 -5.614 23.761 1.00 92.69 241 SER A N 1
ATOM 1740 C CA . SER A 1 241 ? -8.667 -4.824 24.941 1.00 92.69 241 SER A CA 1
ATOM 1741 C C . SER A 1 241 ? -9.956 -5.291 25.623 1.00 92.69 241 SER A C 1
ATOM 1743 O O . SER A 1 241 ? -10.158 -4.991 26.801 1.00 92.69 241 SER A O 1
ATOM 1745 N N . LEU A 1 242 ? -10.812 -6.038 24.920 1.00 93.12 242 LEU A N 1
ATOM 1746 C CA . LEU A 1 242 ? -12.183 -6.403 25.311 1.00 93.12 242 LEU A CA 1
ATOM 1747 C C . LEU A 1 242 ? -13.097 -5.191 25.553 1.00 93.12 242 LEU A C 1
ATOM 1749 O O . LEU A 1 242 ? -14.116 -5.296 26.241 1.00 93.12 242 LEU A O 1
ATOM 1753 N N . ALA A 1 243 ? -12.724 -4.034 25.008 1.00 92.75 243 ALA A N 1
ATOM 1754 C CA . ALA A 1 243 ? -13.485 -2.801 25.087 1.00 92.75 243 ALA A CA 1
ATOM 1755 C C . ALA A 1 243 ? -14.220 -2.527 23.770 1.00 92.75 243 ALA A C 1
ATOM 1757 O O . ALA A 1 243 ? -13.913 -3.094 22.722 1.00 92.75 243 ALA A O 1
ATOM 1758 N N . SER A 1 244 ? -15.198 -1.624 23.829 1.00 93.12 244 SER A N 1
ATOM 1759 C CA . SER A 1 244 ? -15.803 -1.089 22.613 1.00 93.12 244 SER A CA 1
ATOM 1760 C C . SER A 1 244 ? -14.800 -0.172 21.914 1.00 93.12 244 SER A C 1
ATOM 1762 O O . SER A 1 244 ? -14.270 0.748 22.537 1.00 93.12 244 SER A O 1
ATOM 1764 N N . ALA A 1 245 ? -14.595 -0.396 20.622 1.00 92.00 245 ALA A N 1
ATOM 1765 C CA . ALA A 1 245 ? -13.798 0.438 19.734 1.00 92.00 245 ALA A CA 1
ATOM 1766 C C . ALA A 1 245 ? -14.609 0.798 18.481 1.00 92.00 245 ALA A C 1
ATOM 1768 O O . ALA A 1 245 ? -15.716 0.302 18.281 1.00 92.00 245 ALA A O 1
ATOM 1769 N N . SER A 1 246 ? -14.067 1.675 17.646 1.00 91.56 246 SER A N 1
ATOM 1770 C CA . SER A 1 246 ? -14.572 1.972 16.305 1.00 91.56 246 SER A CA 1
ATOM 1771 C C . SER A 1 246 ? -13.385 2.263 15.394 1.00 91.56 246 SER A C 1
ATOM 1773 O O . SER A 1 246 ? -12.303 2.615 15.866 1.00 91.56 246 SER A O 1
ATOM 1775 N N . THR A 1 247 ? -13.580 2.115 14.092 1.00 91.75 247 THR A N 1
ATOM 1776 C CA . THR A 1 247 ? -12.597 2.516 13.080 1.00 91.75 247 THR A CA 1
ATOM 1777 C C . THR A 1 247 ? -13.255 3.473 12.087 1.00 91.75 247 THR A C 1
ATOM 1779 O O . THR A 1 247 ? -14.390 3.896 12.303 1.00 91.75 247 THR A O 1
ATOM 1782 N N . ILE A 1 248 ? -12.536 3.887 11.051 1.00 92.69 248 ILE A N 1
ATOM 1783 C CA . ILE A 1 248 ? -13.122 4.677 9.968 1.00 92.69 248 ILE A CA 1
ATOM 1784 C C . ILE A 1 248 ? -14.064 3.812 9.120 1.00 92.69 248 ILE A C 1
ATOM 1786 O O . ILE A 1 248 ? -14.051 2.584 9.201 1.00 92.69 248 ILE A O 1
ATOM 1790 N N . ASP A 1 249 ? -14.861 4.443 8.267 1.00 91.50 249 ASP A N 1
ATOM 1791 C CA . ASP A 1 249 ? -15.654 3.722 7.281 1.00 91.50 249 ASP A CA 1
ATOM 1792 C C . ASP A 1 249 ? -14.755 3.267 6.123 1.00 91.50 249 ASP A C 1
ATOM 1794 O O . ASP A 1 249 ? -14.412 4.045 5.232 1.00 91.50 249 ASP A O 1
ATOM 1798 N N . TYR A 1 250 ? -14.364 1.993 6.142 1.00 89.06 250 TYR A N 1
ATOM 1799 C CA . TYR A 1 250 ? -13.665 1.347 5.033 1.00 89.06 250 TYR A CA 1
ATOM 1800 C C . TYR A 1 250 ? -14.608 0.952 3.892 1.00 89.06 250 TYR A C 1
ATOM 1802 O O . TYR A 1 250 ? -14.120 0.590 2.820 1.00 89.06 250 TYR A O 1
ATOM 1810 N N . SER A 1 251 ? -15.928 1.049 4.093 1.00 82.50 251 SER A N 1
ATOM 1811 C CA . SER A 1 251 ? -16.971 0.943 3.073 1.00 82.50 251 SER A CA 1
ATOM 1812 C C . SER A 1 251 ? -16.701 -0.200 2.085 1.00 82.50 251 SER A C 1
ATOM 1814 O O . SER A 1 251 ? -16.191 -1.253 2.458 1.00 82.50 251 SER A O 1
ATOM 1816 N N . CYS A 1 252 ? -17.017 -0.034 0.804 1.00 83.38 252 CYS A N 1
ATOM 1817 C CA . CYS A 1 252 ? -16.608 -0.989 -0.220 1.00 83.38 252 CYS A CA 1
ATOM 1818 C C . CYS A 1 252 ? -15.096 -1.044 -0.478 1.00 83.38 252 CYS A C 1
ATOM 1820 O O . CYS A 1 252 ? -14.648 -2.003 -1.104 1.00 83.38 252 CYS A O 1
ATOM 1822 N N . CYS A 1 253 ? -14.307 -0.063 -0.018 1.00 88.94 253 CYS A N 1
ATOM 1823 C CA . CYS A 1 253 ? -12.873 0.004 -0.308 1.00 88.94 253 CYS A CA 1
ATOM 1824 C C . CYS A 1 253 ? -12.129 -1.204 0.265 1.00 88.94 253 CYS A C 1
ATOM 1826 O O . CYS A 1 253 ? -11.164 -1.669 -0.338 1.00 88.94 253 CYS A O 1
ATOM 1828 N N . ILE A 1 254 ? -12.618 -1.781 1.368 1.00 88.44 254 ILE A N 1
ATOM 1829 C CA . ILE A 1 254 ? -12.022 -2.984 1.955 1.00 88.44 254 ILE A CA 1
ATOM 1830 C C . ILE A 1 254 ? -11.982 -4.177 0.992 1.00 88.44 254 ILE A C 1
ATOM 1832 O O . ILE A 1 254 ? -11.080 -5.007 1.100 1.00 88.44 254 ILE A O 1
ATOM 1836 N N . ASP A 1 255 ? -12.914 -4.279 0.037 1.00 85.31 255 ASP A N 1
ATOM 1837 C CA . ASP A 1 255 ? -12.904 -5.371 -0.944 1.00 85.31 255 ASP A CA 1
ATOM 1838 C C . ASP A 1 255 ? -11.656 -5.313 -1.833 1.00 85.31 255 ASP A C 1
ATOM 1840 O O . ASP A 1 255 ? -11.016 -6.337 -2.074 1.00 85.31 255 ASP A O 1
ATOM 1844 N N . HIS A 1 256 ? -11.251 -4.098 -2.203 1.00 85.38 256 HIS A N 1
ATOM 1845 C CA . HIS A 1 256 ? -10.061 -3.801 -2.997 1.00 85.38 256 HIS A CA 1
ATOM 1846 C C . HIS A 1 256 ? -8.768 -3.744 -2.177 1.00 85.38 256 HIS A C 1
ATOM 1848 O O . HIS A 1 256 ? -7.691 -3.989 -2.714 1.00 85.38 256 HIS A O 1
ATOM 1854 N N . MET A 1 257 ? -8.853 -3.462 -0.875 1.00 83.31 257 MET A N 1
ATOM 1855 C CA . MET A 1 257 ? -7.697 -3.481 0.032 1.00 83.31 257 MET A CA 1
ATOM 1856 C C . MET A 1 257 ? -7.330 -4.906 0.476 1.00 83.31 257 MET A C 1
ATOM 1858 O O . MET A 1 257 ? -6.156 -5.215 0.687 1.00 83.31 257 MET A O 1
ATOM 1862 N N . ARG A 1 258 ? -8.330 -5.787 0.623 1.00 85.25 258 ARG A N 1
ATOM 1863 C CA . ARG A 1 258 ? -8.183 -7.149 1.158 1.00 85.25 258 ARG A CA 1
ATOM 1864 C C . ARG A 1 258 ? -7.100 -7.986 0.461 1.00 85.25 258 ARG A C 1
ATOM 1866 O O . ARG A 1 258 ? -6.361 -8.639 1.195 1.00 85.25 258 ARG A O 1
ATOM 1873 N N . PRO A 1 259 ? -6.967 -8.007 -0.881 1.00 80.00 259 PRO A N 1
ATOM 1874 C CA . PRO A 1 259 ? -5.899 -8.754 -1.544 1.00 80.00 259 PRO A CA 1
ATOM 1875 C C . PRO A 1 259 ? -4.506 -8.348 -1.056 1.00 80.00 259 PRO A C 1
ATOM 1877 O O . PRO A 1 259 ? -3.738 -9.210 -0.653 1.00 80.00 259 PRO A O 1
ATOM 1880 N N . LEU A 1 260 ? -4.218 -7.043 -0.980 1.00 79.88 260 LEU A N 1
ATOM 1881 C CA . LEU A 1 260 ? -2.923 -6.546 -0.511 1.00 79.88 260 LEU A CA 1
ATOM 1882 C C . LEU A 1 260 ? -2.648 -6.955 0.942 1.00 79.88 260 LEU A C 1
ATOM 1884 O O . LEU A 1 260 ? -1.550 -7.411 1.254 1.00 79.88 260 LEU A O 1
ATOM 1888 N N . ILE A 1 261 ? -3.642 -6.818 1.825 1.00 83.81 261 ILE A N 1
ATOM 1889 C CA . ILE A 1 261 ? -3.492 -7.177 3.244 1.00 83.81 261 ILE A CA 1
ATOM 1890 C C . ILE A 1 261 ? -3.221 -8.679 3.390 1.00 83.81 261 ILE A C 1
ATOM 1892 O O . ILE A 1 261 ? -2.303 -9.061 4.114 1.00 83.81 261 ILE A O 1
ATOM 1896 N N . LYS A 1 262 ? -3.959 -9.522 2.657 1.00 81.69 262 LYS A N 1
ATOM 1897 C CA . LYS A 1 262 ? -3.731 -10.973 2.639 1.00 81.69 262 LYS A CA 1
ATOM 1898 C C . LYS A 1 262 ? -2.345 -11.324 2.123 1.00 81.69 262 LYS A C 1
ATOM 1900 O O . LYS A 1 262 ? -1.663 -12.119 2.746 1.00 81.69 262 LYS A O 1
ATOM 1905 N N . SER A 1 263 ? -1.890 -10.684 1.051 1.00 74.75 263 SER A N 1
ATOM 1906 C CA . SER A 1 263 ? -0.556 -10.935 0.499 1.00 74.75 263 SER A CA 1
ATOM 1907 C C . SER A 1 263 ? 0.562 -10.542 1.468 1.00 74.75 263 SER A C 1
ATOM 1909 O O . SER A 1 263 ? 1.598 -11.204 1.511 1.00 74.75 263 SER A O 1
ATOM 1911 N N . ILE A 1 264 ? 0.349 -9.516 2.300 1.00 77.25 264 ILE A N 1
ATOM 1912 C CA . ILE A 1 264 ? 1.255 -9.191 3.410 1.00 77.25 264 ILE A CA 1
ATOM 1913 C C . ILE A 1 264 ? 1.205 -10.290 4.480 1.00 77.25 264 ILE A C 1
ATOM 1915 O O . ILE A 1 264 ? 2.263 -10.771 4.881 1.00 77.25 264 ILE A O 1
ATOM 1919 N N . GLN A 1 265 ? 0.012 -10.701 4.923 1.00 80.00 265 GLN A N 1
ATOM 1920 C CA . GLN A 1 265 ? -0.159 -11.761 5.925 1.00 80.00 265 GLN A CA 1
ATOM 1921 C C . GLN A 1 265 ? 0.483 -13.076 5.461 1.00 80.00 265 GLN A C 1
ATOM 1923 O O . GLN A 1 265 ? 1.355 -13.585 6.157 1.00 80.00 265 GLN A O 1
ATOM 1928 N N . ASP A 1 266 ? 0.153 -13.562 4.263 1.00 75.94 266 ASP A N 1
ATOM 1929 C CA . ASP A 1 266 ? 0.723 -14.768 3.647 1.00 75.94 266 ASP A CA 1
ATOM 1930 C C . ASP A 1 266 ? 2.255 -14.685 3.555 1.00 75.94 266 ASP A C 1
ATOM 1932 O O . ASP A 1 266 ? 2.962 -15.666 3.799 1.00 75.94 266 ASP A O 1
ATOM 1936 N N . GLY A 1 267 ? 2.779 -13.495 3.235 1.00 69.88 267 GLY A N 1
ATOM 1937 C CA . GLY A 1 267 ? 4.209 -13.213 3.250 1.00 69.88 267 GLY A CA 1
ATOM 1938 C C . GLY A 1 267 ? 4.824 -13.422 4.634 1.00 69.88 267 GLY A C 1
ATOM 1939 O O . GLY A 1 267 ? 5.861 -14.064 4.737 1.00 69.88 267 GLY A O 1
ATOM 1940 N N . PHE A 1 268 ? 4.185 -12.942 5.704 1.00 73.81 268 PHE A N 1
ATOM 1941 C CA . PHE A 1 268 ? 4.615 -13.198 7.084 1.00 73.81 268 PHE A CA 1
ATOM 1942 C C . PHE A 1 268 ? 4.525 -14.683 7.461 1.00 73.81 268 PHE A C 1
ATOM 1944 O O . PHE A 1 268 ? 5.478 -15.219 8.026 1.00 73.81 268 PHE A O 1
ATOM 1951 N N . GLU A 1 269 ? 3.431 -15.369 7.128 1.00 78.19 269 GLU A N 1
ATOM 1952 C CA . GLU A 1 269 ? 3.264 -16.788 7.481 1.00 78.19 269 GLU A CA 1
ATOM 1953 C C . GLU A 1 269 ? 4.329 -17.664 6.830 1.00 78.19 269 GLU A C 1
ATOM 1955 O O . GLU A 1 269 ? 4.928 -18.524 7.474 1.00 78.19 269 GLU A O 1
ATOM 1960 N N . TYR A 1 270 ? 4.648 -17.383 5.566 1.00 68.94 270 TYR A N 1
ATOM 1961 C CA . TYR A 1 270 ? 5.717 -18.065 4.847 1.00 68.94 270 TYR A CA 1
ATOM 1962 C C . TYR A 1 270 ? 7.086 -17.955 5.547 1.00 68.94 270 TYR A C 1
ATOM 1964 O O . TYR A 1 270 ? 7.928 -18.846 5.418 1.00 68.94 270 TYR A O 1
ATOM 1972 N N . LEU A 1 271 ? 7.320 -16.875 6.294 1.00 67.06 271 LEU A N 1
ATOM 1973 C CA . LEU A 1 271 ? 8.600 -16.587 6.939 1.00 67.06 271 LEU A CA 1
ATOM 1974 C C . LEU A 1 271 ? 8.756 -17.239 8.299 1.00 67.06 271 LEU A C 1
ATOM 1976 O O . LEU A 1 271 ? 9.842 -17.724 8.632 1.00 67.06 271 LEU A O 1
ATOM 1980 N N . PHE A 1 272 ? 7.687 -17.201 9.085 1.00 76.50 272 PHE A N 1
ATOM 1981 C CA . PHE A 1 272 ? 7.702 -17.662 10.464 1.00 76.50 272 PHE A CA 1
ATOM 1982 C C . PHE A 1 272 ? 7.177 -19.093 10.613 1.00 76.50 272 PHE A C 1
ATOM 1984 O O . PHE A 1 272 ? 7.408 -19.684 11.661 1.00 76.50 272 PHE A O 1
ATOM 1991 N N . ASP A 1 273 ? 6.558 -19.665 9.568 1.00 78.00 273 ASP A N 1
ATOM 1992 C CA . ASP A 1 273 ? 5.860 -20.969 9.594 1.00 78.00 273 ASP A CA 1
ATOM 1993 C C . ASP A 1 273 ? 4.690 -21.005 10.605 1.00 78.00 273 ASP A C 1
ATOM 1995 O O . ASP A 1 273 ? 4.128 -22.059 10.891 1.00 78.00 273 ASP A O 1
ATOM 1999 N N . ASP A 1 274 ? 4.314 -19.828 11.111 1.00 83.00 274 ASP A N 1
ATOM 2000 C CA . ASP A 1 274 ? 3.234 -19.545 12.053 1.00 83.00 274 ASP A CA 1
ATOM 2001 C C . ASP A 1 274 ? 2.338 -18.458 11.452 1.00 83.00 274 ASP A C 1
ATOM 2003 O O . ASP A 1 274 ? 2.811 -17.607 10.690 1.00 83.00 274 ASP A O 1
ATOM 2007 N N . THR A 1 275 ? 1.052 -18.434 11.814 1.00 85.88 275 THR A N 1
ATOM 2008 C CA . THR A 1 275 ? 0.161 -17.379 11.313 1.00 85.88 275 THR A CA 1
ATOM 2009 C C . THR A 1 275 ? 0.590 -16.008 11.835 1.00 85.88 275 THR A C 1
ATOM 2011 O O . THR A 1 275 ? 1.108 -15.889 12.950 1.00 85.88 275 THR A O 1
ATOM 2014 N N . THR A 1 276 ? 0.325 -14.939 11.074 1.00 83.06 276 THR A N 1
ATOM 2015 C CA . THR A 1 276 ? 0.630 -13.562 11.527 1.00 83.06 276 THR A CA 1
ATOM 2016 C C . THR A 1 276 ? 0.019 -13.296 12.910 1.00 83.06 276 THR A C 1
ATOM 2018 O O . THR A 1 276 ? 0.637 -12.676 13.774 1.00 83.06 276 THR A O 1
ATOM 2021 N N . ILE A 1 277 ? -1.184 -13.818 13.147 1.00 90.00 277 ILE A N 1
ATOM 2022 C CA . ILE A 1 277 ? -1.913 -13.661 14.406 1.00 90.00 277 ILE A CA 1
ATOM 2023 C C . ILE A 1 277 ? -1.283 -14.456 15.549 1.00 90.00 277 ILE A C 1
ATOM 2025 O O . ILE A 1 277 ? -1.220 -13.944 16.668 1.00 90.00 277 ILE A O 1
ATOM 2029 N N . ASP A 1 278 ? -0.804 -15.674 15.299 1.00 89.19 278 ASP A N 1
ATOM 2030 C CA . ASP A 1 278 ? -0.127 -16.478 16.321 1.00 89.19 278 ASP A CA 1
ATOM 2031 C C . ASP A 1 278 ? 1.180 -15.816 16.760 1.00 89.19 278 ASP A C 1
ATOM 2033 O O . ASP A 1 278 ? 1.441 -15.698 17.961 1.00 89.19 278 ASP A O 1
ATOM 2037 N N . VAL A 1 279 ? 1.950 -15.287 15.803 1.00 85.69 279 VAL A N 1
ATOM 2038 C CA . VAL A 1 279 ? 3.168 -14.517 16.087 1.00 85.69 279 VAL A CA 1
ATOM 2039 C C . VAL A 1 279 ? 2.842 -13.292 16.944 1.00 85.69 279 VAL A C 1
ATOM 2041 O O . VAL A 1 279 ? 3.447 -13.102 18.001 1.00 85.69 279 VAL A O 1
ATOM 2044 N N . LEU A 1 280 ? 1.855 -12.482 16.545 1.00 87.19 280 LEU A N 1
ATOM 2045 C CA . LEU A 1 280 ? 1.463 -11.284 17.297 1.00 87.19 280 LEU A CA 1
ATOM 2046 C C . LEU A 1 280 ? 0.982 -11.620 18.718 1.00 87.19 280 LEU A C 1
ATOM 2048 O O . LEU A 1 280 ? 1.386 -10.960 19.677 1.00 87.19 280 LEU A O 1
ATOM 2052 N N . ASN A 1 281 ? 0.165 -12.665 18.872 1.00 90.19 281 ASN A N 1
ATOM 2053 C CA . ASN A 1 281 ? -0.306 -13.131 20.178 1.00 90.19 281 ASN A CA 1
ATOM 2054 C C . ASN A 1 281 ? 0.821 -13.687 21.059 1.00 90.19 281 ASN A C 1
ATOM 2056 O O . ASN A 1 281 ? 0.736 -13.599 22.281 1.00 90.19 281 ASN A O 1
ATOM 2060 N N . GLY A 1 282 ? 1.877 -14.247 20.465 1.00 87.62 282 GLY A N 1
ATOM 2061 C CA . GLY A 1 282 ? 3.062 -14.700 21.193 1.00 87.62 282 GLY A CA 1
ATOM 2062 C C . GLY A 1 282 ? 3.987 -13.563 21.643 1.00 87.62 282 GLY A C 1
ATOM 2063 O O . GLY A 1 282 ? 4.741 -13.733 22.602 1.00 87.62 282 GLY A O 1
ATOM 2064 N N . MET A 1 283 ? 3.943 -12.410 20.968 1.00 87.06 283 MET A N 1
ATOM 2065 C CA . MET A 1 283 ? 4.825 -11.266 21.236 1.00 87.06 283 MET A CA 1
ATOM 2066 C C . MET A 1 283 ? 4.257 -10.261 22.241 1.00 87.06 283 MET A C 1
ATOM 2068 O O . MET A 1 283 ? 5.028 -9.515 22.848 1.00 87.06 283 MET A O 1
ATOM 2072 N N . ILE A 1 284 ? 2.933 -10.206 22.398 1.00 87.25 284 ILE A N 1
ATOM 2073 C CA . ILE A 1 284 ? 2.249 -9.163 23.164 1.00 87.25 284 ILE A CA 1
ATOM 2074 C C . ILE A 1 284 ? 1.582 -9.747 24.408 1.00 87.25 284 ILE A C 1
ATOM 2076 O O . ILE A 1 284 ? 0.822 -10.709 24.342 1.00 87.25 284 ILE A O 1
ATOM 2080 N N . GLU A 1 285 ? 1.831 -9.117 25.555 1.00 86.38 285 GLU A N 1
ATOM 2081 C CA . GLU A 1 285 ? 1.068 -9.361 26.776 1.00 86.38 285 GLU A CA 1
ATOM 2082 C C . GLU A 1 285 ? -0.131 -8.405 26.825 1.00 86.38 285 GLU A C 1
ATOM 2084 O O . GLU A 1 285 ? 0.029 -7.183 26.822 1.00 86.38 285 GLU A O 1
ATOM 2089 N N . PHE A 1 286 ? -1.342 -8.961 26.865 1.00 90.00 286 PHE A N 1
ATOM 2090 C CA . PHE A 1 286 ? -2.573 -8.175 26.917 1.00 90.00 286 PHE A CA 1
ATOM 2091 C C . PHE A 1 286 ? -2.908 -7.765 28.352 1.00 90.00 286 PHE A C 1
ATOM 2093 O O . PHE A 1 286 ? -2.835 -8.565 29.285 1.00 90.00 286 PHE A O 1
ATOM 2100 N N . SER A 1 287 ? -3.343 -6.517 28.525 1.00 87.88 287 SER A N 1
ATOM 2101 C CA . SER A 1 287 ? -3.809 -6.000 29.817 1.00 87.88 287 SER A CA 1
ATOM 2102 C C . SER A 1 287 ? -5.132 -6.632 30.262 1.00 87.88 287 SER A C 1
ATOM 2104 O O . SER A 1 287 ? -5.392 -6.759 31.462 1.00 87.88 287 SER A O 1
ATOM 2106 N N . SER A 1 288 ? -5.959 -7.049 29.304 1.00 89.81 288 SER A N 1
ATOM 2107 C CA . SER A 1 288 ? -7.248 -7.688 29.546 1.00 89.81 288 SER A CA 1
ATOM 2108 C C . SER A 1 288 ? -7.118 -9.210 29.566 1.00 89.81 288 SER A C 1
ATOM 2110 O O . SER A 1 288 ? -6.591 -9.826 28.641 1.00 89.81 288 SER A O 1
ATOM 2112 N N . SER A 1 289 ? -7.652 -9.839 30.617 1.00 90.69 289 SER A N 1
ATOM 2113 C CA . SER A 1 289 ? -7.691 -11.302 30.736 1.00 90.69 289 SER A CA 1
ATOM 2114 C C . SER A 1 289 ? -8.528 -11.910 29.608 1.00 90.69 289 SER A C 1
ATOM 2116 O O . SER A 1 289 ? -9.729 -11.655 29.524 1.00 90.69 289 SER A O 1
ATOM 2118 N N . GLY A 1 290 ? -7.895 -12.721 28.757 1.00 88.88 290 GLY A N 1
ATOM 2119 C CA . GLY A 1 290 ? -8.519 -13.302 27.563 1.00 88.88 290 GLY A CA 1
ATOM 2120 C C . GLY A 1 290 ? -8.428 -12.431 26.307 1.00 88.88 290 GLY A C 1
ATOM 2121 O O . GLY A 1 290 ? -8.969 -12.831 25.276 1.00 88.88 290 GLY A O 1
ATOM 2122 N N . GLY A 1 291 ? -7.747 -11.282 26.388 1.00 92.69 291 GLY A N 1
ATOM 2123 C CA . GLY A 1 291 ? -7.414 -10.457 25.234 1.00 92.69 291 GLY A CA 1
ATOM 2124 C C . GLY A 1 291 ? -6.530 -11.209 24.239 1.00 92.69 291 GLY A C 1
ATOM 2125 O O . GLY A 1 291 ? -5.665 -11.989 24.646 1.00 92.69 291 GLY A O 1
ATOM 2126 N N . LYS A 1 292 ? -6.786 -11.014 22.945 1.00 94.62 292 LYS A N 1
ATOM 2127 C CA . LYS A 1 292 ? -6.014 -11.603 21.844 1.00 94.62 292 LYS A CA 1
ATOM 2128 C C . LYS A 1 292 ? -6.219 -10.847 20.535 1.00 94.62 292 LYS A C 1
ATOM 2130 O O . LYS A 1 292 ? -7.273 -10.252 20.318 1.00 94.62 292 LYS A O 1
ATOM 2135 N N . PHE A 1 293 ? -5.264 -10.963 19.627 1.00 94.75 293 PHE A N 1
ATOM 2136 C CA . PHE A 1 293 ? -5.452 -10.673 18.209 1.00 94.75 293 PHE A CA 1
ATOM 2137 C C . PHE A 1 293 ? -6.210 -11.806 17.508 1.00 94.75 293 PHE A C 1
ATOM 2139 O O . PHE A 1 293 ? -6.122 -12.974 17.906 1.00 94.75 293 PHE A O 1
ATOM 2146 N N . VAL A 1 294 ? -6.947 -11.454 16.457 1.00 94.25 294 VAL A N 1
ATOM 2147 C CA . VAL A 1 294 ? -7.719 -12.344 15.580 1.00 94.25 294 VAL A CA 1
ATOM 2148 C C . VAL A 1 294 ? -7.608 -11.866 14.135 1.00 94.25 294 VAL A C 1
ATOM 2150 O O . VAL A 1 294 ? -7.580 -10.668 13.896 1.00 94.25 294 VAL A O 1
ATOM 2153 N N . ASP A 1 295 ? -7.584 -12.767 13.154 1.00 92.69 295 ASP A N 1
ATOM 2154 C CA . ASP A 1 295 ? -7.556 -12.346 11.749 1.00 92.69 295 ASP A CA 1
ATOM 2155 C C . ASP A 1 295 ? -8.952 -11.898 11.300 1.00 92.69 295 ASP A C 1
ATOM 2157 O O . ASP A 1 295 ? -9.851 -12.721 11.112 1.00 92.69 295 ASP A O 1
ATOM 2161 N N . SER A 1 296 ? -9.139 -10.587 11.145 1.00 92.44 296 SER A N 1
ATOM 2162 C CA . SER A 1 296 ? -10.432 -10.006 10.757 1.00 92.44 296 SER A CA 1
ATOM 2163 C C . SER A 1 296 ? -10.616 -9.980 9.235 1.00 92.44 296 SER A C 1
ATOM 2165 O O . SER A 1 296 ? -11.735 -9.861 8.732 1.00 92.44 296 SER A O 1
ATOM 2167 N N . VAL A 1 297 ? -9.529 -10.109 8.467 1.00 91.06 297 VAL A N 1
ATOM 2168 C CA . VAL A 1 297 ? -9.525 -9.904 7.012 1.00 91.06 297 VAL A CA 1
ATOM 2169 C C . VAL A 1 297 ? -10.395 -10.930 6.269 1.00 91.06 297 VAL A C 1
ATOM 2171 O O . VAL A 1 297 ? -11.160 -10.517 5.388 1.00 91.06 297 VAL A O 1
ATOM 2174 N N . PRO A 1 298 ? -10.381 -12.241 6.590 1.00 90.75 298 PRO A N 1
ATOM 2175 C CA . PRO A 1 298 ? -11.250 -13.226 5.949 1.00 90.75 298 PRO A CA 1
ATOM 2176 C C . PRO A 1 298 ? -12.740 -12.935 6.147 1.00 90.75 298 PRO A C 1
ATOM 2178 O O . PRO A 1 298 ? -13.512 -13.095 5.199 1.00 90.75 298 PRO A O 1
ATOM 2181 N N . GLY A 1 299 ? -13.135 -12.456 7.333 1.00 89.12 299 GLY A N 1
ATOM 2182 C CA . GLY A 1 299 ? -14.524 -12.105 7.649 1.00 89.12 299 GLY A CA 1
ATOM 2183 C C . GLY A 1 299 ? -15.075 -11.000 6.745 1.00 89.12 299 GLY A C 1
ATOM 2184 O O . GLY A 1 299 ? -16.248 -11.035 6.357 1.00 89.12 299 GLY A O 1
ATOM 2185 N N . THR A 1 300 ? -14.200 -10.094 6.286 1.00 89.75 300 THR A N 1
ATOM 2186 C CA . THR A 1 300 ? -14.584 -8.984 5.398 1.00 89.75 300 THR A CA 1
ATOM 2187 C C . THR A 1 300 ? -15.084 -9.423 4.017 1.00 89.75 300 THR A C 1
ATOM 2189 O O . THR A 1 300 ? -15.760 -8.654 3.337 1.00 89.75 300 THR A O 1
ATOM 2192 N N . ALA A 1 301 ? -14.793 -10.657 3.582 1.00 88.88 301 ALA A N 1
ATOM 2193 C CA . ALA A 1 301 ? -15.242 -11.180 2.286 1.00 88.88 301 ALA A CA 1
ATOM 2194 C C . ALA A 1 301 ? -16.759 -11.392 2.201 1.00 88.88 301 ALA A C 1
ATOM 2196 O O . ALA A 1 301 ? -17.314 -11.477 1.108 1.00 88.88 301 ALA A O 1
ATOM 2197 N N . SER A 1 302 ? -17.431 -11.483 3.349 1.00 86.81 302 SER A N 1
ATOM 2198 C CA . SER A 1 302 ? -18.888 -11.614 3.423 1.00 86.81 302 SER A CA 1
ATOM 2199 C C . SER A 1 302 ? -19.622 -10.269 3.419 1.00 86.81 302 SER A C 1
ATOM 2201 O O . SER A 1 302 ? -20.854 -10.240 3.376 1.00 86.81 302 SER A O 1
ATOM 2203 N N . CYS A 1 303 ? -18.890 -9.154 3.466 1.00 88.81 303 CYS A N 1
ATOM 2204 C CA . CYS A 1 303 ? -19.486 -7.848 3.676 1.00 88.81 303 CYS A CA 1
ATOM 2205 C C . CYS A 1 303 ? -20.146 -7.302 2.419 1.00 88.81 303 CYS A C 1
ATOM 2207 O O . CYS A 1 303 ? -19.515 -7.082 1.390 1.00 88.81 303 CYS A O 1
ATOM 2209 N N . THR A 1 304 ? -21.443 -7.034 2.536 1.00 84.88 304 THR A N 1
ATOM 2210 C CA . THR A 1 304 ? -22.230 -6.357 1.509 1.00 84.88 304 THR A CA 1
ATOM 2211 C C . THR A 1 304 ? -22.410 -4.895 1.903 1.00 84.88 304 THR A C 1
ATOM 2213 O O . THR A 1 304 ? -23.239 -4.565 2.763 1.00 84.88 304 THR A O 1
ATOM 2216 N N . PHE A 1 305 ? -21.614 -4.022 1.295 1.00 83.19 305 PHE A N 1
ATOM 2217 C CA . PHE A 1 305 ? -21.732 -2.574 1.456 1.00 83.19 305 PHE A CA 1
ATOM 2218 C C . PHE A 1 305 ? -22.777 -2.013 0.485 1.00 83.19 305 PHE A C 1
ATOM 2220 O O . PHE A 1 305 ? -23.037 -2.591 -0.570 1.00 83.19 305 PHE A O 1
ATOM 2227 N N . THR A 1 306 ? -23.438 -0.923 0.876 1.00 71.81 306 THR A N 1
ATOM 2228 C CA . THR A 1 306 ? -24.429 -0.238 0.029 1.00 71.81 306 THR A CA 1
ATOM 2229 C C . THR A 1 306 ? -23.770 0.524 -1.110 1.00 71.81 306 THR A C 1
ATOM 2231 O O . THR A 1 306 ? -24.327 0.587 -2.205 1.00 71.81 306 THR A O 1
ATOM 2234 N N . ASP A 1 307 ? -22.582 1.065 -0.858 1.00 72.31 307 ASP A N 1
ATOM 2235 C CA . ASP A 1 307 ? -21.755 1.715 -1.862 1.00 72.31 307 ASP A CA 1
ATOM 2236 C C . ASP A 1 307 ? -20.941 0.664 -2.618 1.00 72.31 307 ASP A C 1
ATOM 2238 O O . ASP A 1 307 ? -20.508 -0.334 -2.047 1.00 72.31 307 ASP A O 1
ATOM 2242 N N . THR A 1 308 ? -20.777 0.849 -3.928 1.00 78.38 308 THR A N 1
ATOM 2243 C CA . THR A 1 308 ? -19.986 -0.050 -4.780 1.00 78.38 308 THR A CA 1
ATOM 2244 C C . THR A 1 308 ? -18.730 0.678 -5.224 1.00 78.38 308 THR A C 1
ATOM 2246 O O . THR A 1 308 ? -18.821 1.757 -5.812 1.00 78.38 308 THR A O 1
ATOM 2249 N N . CYS A 1 309 ? -17.571 0.084 -4.954 1.00 86.50 309 CYS A N 1
ATOM 2250 C CA . CYS A 1 309 ? -16.292 0.644 -5.356 1.00 86.50 309 CYS A CA 1
ATOM 2251 C C . CYS A 1 309 ? -15.985 0.185 -6.775 1.00 86.50 309 CYS A C 1
ATOM 2253 O O . CYS A 1 309 ? -16.201 -0.978 -7.121 1.00 86.50 309 CYS A O 1
ATOM 2255 N N . SER A 1 310 ? -15.519 1.108 -7.607 1.00 90.62 310 SER A N 1
ATOM 2256 C CA . SER A 1 310 ? -15.085 0.788 -8.966 1.00 90.62 310 SER A CA 1
ATOM 2257 C C . SER A 1 310 ? -13.582 0.572 -8.991 1.00 90.62 310 SER A C 1
ATOM 2259 O O . SER A 1 310 ? -12.847 1.312 -8.331 1.00 90.62 310 SER A O 1
ATOM 2261 N N . ASP A 1 311 ? -13.146 -0.410 -9.780 1.00 91.06 311 ASP A N 1
ATOM 2262 C CA . ASP A 1 311 ? -11.729 -0.664 -10.029 1.00 91.06 311 ASP A CA 1
ATOM 2263 C C . ASP A 1 311 ? -11.015 0.592 -10.567 1.00 91.06 311 ASP A C 1
ATOM 2265 O O . ASP A 1 311 ? -11.644 1.437 -11.222 1.00 91.06 311 ASP A O 1
ATOM 2269 N N . PRO A 1 312 ? -9.691 0.704 -10.351 1.00 91.88 312 PRO A N 1
ATOM 2270 C CA . PRO A 1 312 ? -8.870 1.709 -11.011 1.00 91.88 312 PRO A CA 1
ATOM 2271 C C . PRO A 1 312 ? -8.978 1.634 -12.540 1.00 91.88 312 PRO A C 1
ATOM 2273 O O . PRO A 1 312 ? -9.329 0.607 -13.123 1.00 91.88 312 PRO A O 1
ATOM 2276 N N . SER A 1 313 ? -8.601 2.722 -13.216 1.00 92.31 313 SER A N 1
ATOM 2277 C CA . SER A 1 313 ? -8.679 2.814 -14.682 1.00 92.31 313 SER A CA 1
ATOM 2278 C C . SER A 1 313 ? -7.766 1.828 -15.417 1.00 92.31 313 SER A C 1
ATOM 2280 O O . SER A 1 313 ? -8.01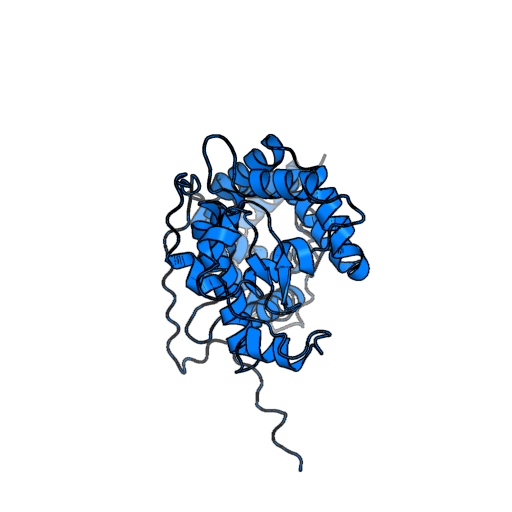1 1.529 -16.589 1.00 92.31 313 SER A O 1
ATOM 2282 N N . TYR A 1 314 ? -6.732 1.317 -14.747 1.00 92.62 314 TYR A N 1
ATOM 2283 C CA . TYR A 1 314 ? -5.836 0.305 -15.278 1.00 92.62 314 TYR A CA 1
ATOM 2284 C C . TYR A 1 314 ? -5.417 -0.682 -14.188 1.00 92.62 314 TYR A C 1
ATOM 2286 O O . TYR A 1 314 ? -4.872 -0.298 -13.160 1.00 92.62 314 TYR A O 1
ATOM 2294 N N . LEU A 1 315 ? -5.590 -1.974 -14.452 1.00 91.00 315 LEU A N 1
ATOM 2295 C CA . LEU A 1 315 ? -4.982 -3.046 -13.671 1.00 91.00 315 LEU A CA 1
ATOM 2296 C C . LEU A 1 315 ? -4.165 -3.925 -14.606 1.00 91.00 315 LEU A C 1
ATOM 2298 O O . LEU A 1 315 ? -4.577 -4.231 -15.728 1.00 91.00 315 LEU A O 1
ATOM 2302 N N . ILE A 1 316 ? -2.996 -4.344 -14.134 1.00 89.94 316 ILE A N 1
ATOM 2303 C CA . ILE A 1 316 ? -2.166 -5.305 -14.845 1.00 89.94 316 ILE A CA 1
ATOM 2304 C C . ILE A 1 316 ? -2.941 -6.621 -14.912 1.00 89.94 316 ILE A C 1
ATOM 2306 O O . ILE A 1 316 ? -3.419 -7.123 -13.895 1.00 89.94 316 ILE A O 1
ATOM 2310 N N . ALA A 1 317 ? -3.069 -7.197 -16.108 1.00 89.50 317 ALA A N 1
ATOM 2311 C CA . ALA A 1 317 ? -3.666 -8.521 -16.250 1.00 89.50 317 ALA A CA 1
ATOM 2312 C C . ALA A 1 317 ? -2.899 -9.534 -15.386 1.00 89.50 317 ALA A C 1
ATOM 2314 O O . ALA A 1 317 ? -1.672 -9.472 -15.318 1.00 89.50 317 ALA A O 1
ATOM 2315 N N . GLN A 1 318 ? -3.604 -10.467 -14.747 1.00 84.69 318 GLN A N 1
ATOM 2316 C CA . GLN A 1 318 ? -2.986 -11.410 -13.817 1.00 84.69 318 GLN A CA 1
ATOM 2317 C C . GLN A 1 318 ? -1.828 -12.173 -14.478 1.00 84.69 318 GLN A C 1
ATOM 2319 O O . GLN A 1 318 ? -1.999 -12.878 -15.475 1.00 84.69 318 GLN A O 1
ATOM 2324 N N . GLN A 1 319 ? -0.635 -12.025 -13.910 1.00 86.00 319 GLN A N 1
ATOM 2325 C CA . GLN A 1 319 ? 0.579 -12.678 -14.376 1.00 86.00 319 GLN A CA 1
ATOM 2326 C C . GLN A 1 319 ? 0.620 -14.124 -13.885 1.00 86.00 319 GLN A C 1
ATOM 2328 O O . GLN A 1 319 ? 0.240 -14.418 -12.749 1.00 86.00 319 GLN A O 1
ATOM 2333 N N . THR A 1 320 ? 1.095 -15.035 -14.737 1.00 75.88 320 THR A N 1
ATOM 2334 C CA . THR A 1 320 ? 1.187 -16.459 -14.386 1.00 75.88 320 THR A CA 1
ATOM 2335 C C . THR A 1 320 ? 2.210 -16.656 -13.271 1.00 75.88 320 THR A C 1
ATOM 2337 O O . THR A 1 320 ? 3.373 -16.289 -13.414 1.00 75.88 320 THR A O 1
ATOM 2340 N N . ALA A 1 321 ? 1.755 -17.238 -12.162 1.00 64.75 321 ALA A N 1
ATOM 2341 C CA . ALA A 1 321 ? 2.507 -17.288 -10.915 1.00 64.75 321 ALA A CA 1
ATOM 2342 C C . ALA A 1 321 ? 3.458 -18.488 -10.794 1.00 64.75 321 ALA A C 1
ATOM 2344 O O . ALA A 1 321 ? 4.423 -18.425 -10.044 1.00 64.75 321 ALA A O 1
ATOM 2345 N N . THR A 1 322 ? 3.196 -19.597 -11.489 1.00 63.38 322 THR A N 1
ATOM 2346 C CA . THR A 1 322 ? 3.705 -20.907 -11.063 1.00 63.38 322 THR A CA 1
ATOM 2347 C C . THR A 1 322 ? 5.214 -21.073 -11.243 1.00 63.38 322 THR A C 1
ATOM 2349 O O . THR A 1 322 ? 5.714 -21.179 -12.364 1.00 63.38 322 THR A O 1
ATOM 2352 N N . ARG A 1 323 ? 5.934 -21.218 -10.126 1.00 60.19 323 ARG A N 1
ATOM 2353 C CA . ARG A 1 323 ? 7.306 -21.741 -10.104 1.00 60.19 323 ARG A CA 1
ATOM 2354 C C . ARG A 1 323 ? 7.265 -23.270 -10.031 1.00 60.19 323 ARG A C 1
ATOM 2356 O O . ARG A 1 323 ? 6.519 -23.830 -9.232 1.00 60.19 323 ARG A O 1
ATOM 2363 N N . THR A 1 324 ? 8.057 -23.964 -10.852 1.00 54.16 324 THR A N 1
ATOM 2364 C CA . THR A 1 324 ? 8.168 -25.431 -10.749 1.00 54.16 324 THR A CA 1
ATOM 2365 C C . THR A 1 324 ? 8.983 -25.778 -9.496 1.00 54.16 324 THR A C 1
ATOM 2367 O O . THR A 1 324 ? 10.133 -25.347 -9.391 1.00 54.16 324 THR A O 1
ATOM 2370 N N . PRO A 1 325 ? 8.445 -26.542 -8.528 1.00 44.62 325 PRO A N 1
ATOM 2371 C CA . PRO A 1 325 ? 9.216 -26.939 -7.354 1.00 44.62 325 PRO A CA 1
ATOM 2372 C C . PRO A 1 325 ? 10.468 -27.730 -7.763 1.00 44.62 325 PRO A C 1
ATOM 2374 O O . PRO A 1 325 ? 10.384 -28.666 -8.556 1.00 44.62 325 PRO A O 1
ATOM 2377 N N . GLY A 1 326 ? 11.635 -27.362 -7.229 1.00 45.41 326 GLY A N 1
ATOM 2378 C CA . GLY A 1 326 ? 12.898 -28.071 -7.481 1.00 45.41 326 GLY A CA 1
ATOM 2379 C C . GLY A 1 326 ? 13.710 -27.605 -8.697 1.00 45.41 326 GLY A C 1
ATOM 2380 O O . GLY A 1 326 ? 14.799 -28.132 -8.916 1.00 45.41 326 GLY A O 1
ATOM 2381 N N . THR A 1 327 ? 13.263 -26.603 -9.464 1.00 48.03 327 THR A N 1
ATOM 2382 C CA . THR A 1 327 ? 14.164 -25.906 -10.396 1.00 48.03 327 THR A CA 1
ATOM 2383 C C . THR A 1 327 ? 15.060 -24.945 -9.616 1.00 48.03 327 THR A C 1
ATOM 2385 O O . THR A 1 327 ? 14.565 -24.052 -8.923 1.00 48.03 327 THR A O 1
ATOM 2388 N N . ASN A 1 328 ? 16.380 -25.140 -9.720 1.00 41.25 328 ASN A N 1
ATOM 2389 C CA . ASN A 1 328 ? 17.412 -24.231 -9.211 1.00 41.25 328 ASN A CA 1
ATOM 2390 C C . ASN A 1 328 ? 17.351 -22.889 -9.961 1.00 41.25 328 ASN A C 1
ATOM 2392 O O . ASN A 1 328 ? 18.177 -22.610 -10.822 1.00 41.25 328 ASN A O 1
ATOM 2396 N N . ASP A 1 329 ? 16.346 -22.081 -9.650 1.00 42.97 329 ASP A N 1
ATOM 2397 C CA . ASP A 1 329 ? 16.345 -20.647 -9.923 1.00 42.97 329 ASP A CA 1
ATOM 2398 C C . ASP A 1 329 ? 17.168 -19.982 -8.810 1.00 42.97 329 ASP A C 1
ATOM 2400 O O . ASP A 1 329 ? 16.919 -20.302 -7.636 1.00 42.97 329 ASP A O 1
ATOM 2404 N N . PRO A 1 330 ? 18.138 -19.105 -9.114 1.00 38.59 330 PRO A N 1
ATOM 2405 C CA . PRO A 1 330 ? 19.131 -18.596 -8.167 1.00 38.59 330 PRO A CA 1
ATOM 2406 C C . PRO A 1 330 ? 18.570 -17.545 -7.192 1.00 38.59 330 PRO A C 1
ATOM 2408 O O . PRO A 1 330 ? 19.220 -16.559 -6.890 1.00 38.59 330 PRO A O 1
ATOM 2411 N N . VAL A 1 331 ? 17.396 -17.815 -6.625 1.00 39.25 331 VAL A N 1
ATOM 2412 C CA . VAL A 1 331 ? 16.964 -17.306 -5.313 1.00 39.25 331 VAL A CA 1
ATOM 2413 C C . VAL A 1 331 ? 17.034 -18.447 -4.282 1.00 39.25 331 VAL A C 1
ATOM 2415 O O . VAL A 1 331 ? 16.258 -18.537 -3.334 1.00 39.25 331 VAL A O 1
ATOM 2418 N N . GLN A 1 332 ? 17.933 -19.414 -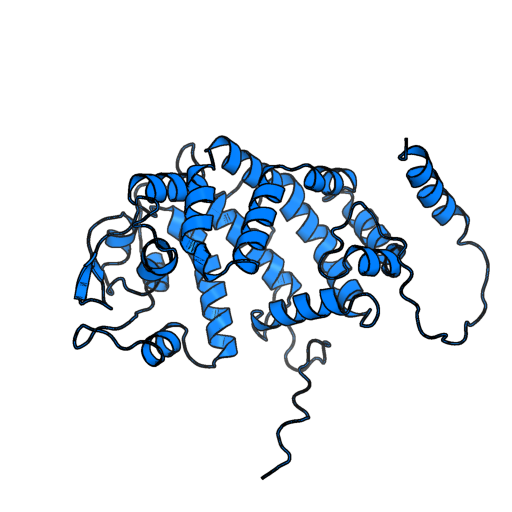4.500 1.00 35.47 332 GLN A N 1
ATOM 2419 C CA . GLN A 1 332 ? 18.222 -20.444 -3.511 1.00 35.47 332 GLN A CA 1
ATOM 2420 C C . GLN A 1 332 ? 19.183 -19.879 -2.475 1.00 35.47 332 GLN A C 1
ATOM 2422 O O . GLN A 1 332 ? 20.400 -19.843 -2.660 1.00 35.47 332 GLN A O 1
ATOM 2427 N N . PHE A 1 333 ? 18.587 -19.491 -1.351 1.00 33.69 333 PHE A N 1
ATOM 2428 C CA . PHE A 1 333 ? 19.184 -19.538 -0.029 1.00 33.69 333 PHE A CA 1
ATOM 2429 C C . PHE A 1 333 ? 20.385 -20.486 0.033 1.00 33.69 333 PHE A C 1
ATOM 2431 O O . PHE A 1 333 ? 20.260 -21.706 -0.119 1.00 33.69 333 PHE A O 1
ATOM 2438 N N . ARG A 1 334 ? 21.547 -19.927 0.384 1.00 34.62 334 ARG A N 1
ATOM 2439 C CA . ARG A 1 334 ? 22.637 -20.679 1.005 1.00 34.62 334 ARG A CA 1
ATOM 2440 C C . ARG A 1 334 ? 22.159 -21.228 2.359 1.00 34.62 334 ARG A C 1
ATOM 2442 O O . ARG A 1 334 ? 22.572 -20.754 3.409 1.00 34.62 334 ARG A O 1
ATOM 2449 N N . ARG A 1 335 ? 21.335 -22.277 2.356 1.00 35.94 335 ARG A N 1
ATOM 2450 C CA . ARG A 1 335 ? 21.072 -23.148 3.518 1.00 35.94 335 ARG A CA 1
ATOM 2451 C C . ARG A 1 335 ? 22.073 -24.315 3.592 1.00 35.94 335 ARG A C 1
ATOM 2453 O O . ARG A 1 335 ? 21.742 -25.390 4.062 1.00 35.94 335 ARG A O 1
ATOM 2460 N N . ASN A 1 336 ? 23.328 -24.093 3.191 1.00 34.56 336 ASN A N 1
ATOM 2461 C CA . ASN A 1 336 ? 24.435 -25.046 3.379 1.00 34.56 336 ASN A CA 1
ATOM 2462 C C . ASN A 1 336 ? 25.510 -24.481 4.326 1.00 34.56 336 ASN A C 1
ATOM 2464 O O . ASN A 1 336 ? 26.693 -24.483 3.996 1.00 34.56 336 ASN A O 1
ATOM 2468 N N . GLY A 1 337 ? 25.111 -23.955 5.492 1.00 30.52 337 GLY A N 1
ATOM 2469 C CA . GLY A 1 337 ? 26.071 -23.353 6.431 1.00 30.52 337 GLY A CA 1
ATOM 2470 C C . GLY A 1 337 ? 25.793 -23.491 7.929 1.00 30.52 337 GLY A C 1
ATOM 2471 O O . GLY A 1 337 ? 26.739 -23.388 8.701 1.00 30.52 337 GLY A O 1
ATOM 2472 N N . VAL A 1 338 ? 24.558 -23.759 8.372 1.00 32.50 338 VAL A N 1
ATOM 2473 C CA . VAL A 1 338 ? 24.220 -23.739 9.819 1.00 32.50 338 VAL A CA 1
ATOM 2474 C C . VAL A 1 338 ? 23.771 -25.110 10.346 1.00 32.50 338 VAL A C 1
ATOM 2476 O O . VAL A 1 338 ? 23.154 -25.224 11.394 1.00 32.50 338 VAL A O 1
ATOM 2479 N N . GLN A 1 339 ? 24.141 -26.195 9.659 1.00 29.94 339 GLN A N 1
ATOM 2480 C CA . GLN A 1 339 ? 23.946 -27.558 10.171 1.00 29.94 339 GLN A CA 1
ATOM 2481 C C . GLN A 1 339 ? 25.253 -28.355 10.264 1.00 29.94 339 GLN A C 1
ATOM 2483 O O . GLN A 1 339 ? 25.295 -29.551 10.003 1.00 29.94 339 GLN A O 1
ATOM 2488 N N . GLN A 1 340 ? 26.332 -27.689 10.678 1.00 30.14 340 GLN A N 1
ATOM 2489 C CA . GLN A 1 340 ? 27.480 -28.350 11.298 1.00 30.14 340 GLN A CA 1
ATOM 2490 C C . GLN A 1 340 ? 28.032 -27.481 12.427 1.00 30.14 340 GLN A C 1
ATOM 2492 O O . GLN A 1 340 ? 28.966 -26.706 12.225 1.00 30.14 340 GLN A O 1
ATOM 2497 N N . ARG A 1 341 ? 27.433 -27.628 13.610 1.00 27.23 341 ARG A N 1
ATOM 2498 C CA . ARG A 1 341 ? 28.124 -27.826 14.895 1.00 27.23 341 ARG A CA 1
ATOM 2499 C C . ARG A 1 341 ? 27.087 -27.938 16.012 1.00 27.23 341 ARG A C 1
ATOM 2501 O O . ARG A 1 341 ? 26.494 -26.947 16.426 1.00 27.23 341 ARG A O 1
ATOM 2508 N N . LEU A 1 342 ? 26.877 -29.184 16.438 1.00 32.75 342 LEU A N 1
ATOM 2509 C CA . LEU A 1 342 ? 26.878 -29.504 17.865 1.00 32.75 342 LEU A CA 1
ATOM 2510 C C . LEU A 1 342 ? 28.213 -29.053 18.478 1.00 32.75 342 LEU A C 1
ATOM 2512 O O . LEU A 1 342 ? 29.231 -29.113 17.742 1.00 32.75 342 LEU A O 1
#

Radius of gyration: 23.31 Å; chains: 1; bounding box: 65×53×67 Å

Organism: Phytophthora ramorum (NCBI:txid164328)

Foldseek 3Di:
DCPVVVVVVVVVVVVPPPDDDDDDDDDPDPLDPPQPPQDDPVLPVSSLCVVVVVLQVVLQVQLVVLAHPVLSSVCSVLPLNVLVVVLVVVCVVPVVCNQLSVLVSLVPQDQVSLVSVLCSLFRHVLSCLLRRVVRVVVSLCVCCPSNVSVNVVLLVQVLLAPPFFDSSLCCQPQVSQLVSLLFFWDFPPGTLNNLQSVQQCVVDPSVGGDCCPQPPQLQWFFDQPCLQVQLCQHWGQGQQQRDIDHYHNSFQSLVSNLSNVVSNQSSVCSNPVDGPQVVVQVVDDGPDDRRGTDRSSVSCVPHDGPIHIHHRPHGDDRDDTGDDPPPPDPSDDPPVPPPDDD

pLDDT: mean 77.93, std 19.82, range [24.97, 97.06]